Protein AF-0000000079257530 (afdb_homodimer)

Structure (mmCIF, N/CA/C/O backbone):
data_AF-0000000079257530-model_v1
#
loop_
_entity.id
_entity.type
_entity.pdbx_description
1 polymer 'Retrovirus-related Pol polyprotein from transposon TNT 1-94-like beta-barrel domain-containing protein'
#
loop_
_atom_site.group_PDB
_atom_site.id
_atom_site.type_symbol
_atom_site.label_atom_id
_atom_site.label_alt_id
_atom_site.label_comp_id
_atom_site.label_asym_id
_atom_site.label_entity_id
_atom_site.label_seq_id
_atom_site.pdbx_PDB_ins_code
_atom_site.Cartn_x
_atom_site.Cartn_y
_atom_site.Cartn_z
_atom_site.occupancy
_atom_site.B_iso_or_equiv
_atom_site.auth_seq_id
_atom_site.auth_comp_id
_atom_site.auth_asym_id
_atom_site.auth_atom_id
_atom_site.pdbx_PDB_model_num
ATOM 1 N N . MET A 1 1 ? 31.484 -15.727 -46.406 1 19.09 1 MET A N 1
ATOM 2 C CA . MET A 1 1 ? 30.172 -16.359 -46.25 1 19.09 1 MET A CA 1
ATOM 3 C C . MET A 1 1 ? 29.562 -16.031 -44.875 1 19.09 1 MET A C 1
ATOM 5 O O . MET A 1 1 ? 30.062 -16.5 -43.844 1 19.09 1 MET A O 1
ATOM 9 N N . ALA A 1 2 ? 29 -14.922 -44.719 1 20 2 ALA A N 1
ATOM 10 C CA . ALA A 1 2 ? 28.656 -13.883 -43.75 1 20 2 ALA A CA 1
ATOM 11 C C . ALA A 1 2 ? 27.422 -14.281 -42.938 1 20 2 ALA A C 1
ATOM 13 O O . ALA A 1 2 ? 26.375 -14.609 -43.5 1 20 2 ALA A O 1
ATOM 14 N N . SER A 1 3 ? 27.484 -14.867 -41.531 1 19.34 3 SER A N 1
ATOM 15 C CA . SER A 1 3 ? 26.891 -15.438 -40.344 1 19.34 3 SER A CA 1
ATOM 16 C C . SER A 1 3 ? 25.828 -14.516 -39.75 1 19.34 3 SER A C 1
ATOM 18 O O . SER A 1 3 ? 25.891 -13.297 -39.938 1 19.34 3 SER A O 1
ATOM 20 N N . VAL A 1 4 ? 24.5 -14.891 -39.219 1 19.33 4 VAL A N 1
ATOM 21 C CA . VAL A 1 4 ? 23.047 -14.758 -39.156 1 19.33 4 VAL A CA 1
ATOM 22 C C . VAL A 1 4 ? 22.672 -13.883 -37.969 1 19.33 4 VAL A C 1
ATOM 24 O O . VAL A 1 4 ? 22.891 -14.266 -36.812 1 19.33 4 VAL A O 1
ATOM 27 N N . GLY A 1 5 ? 22.672 -12.586 -37.75 1 19.06 5 GLY A N 1
ATOM 28 C CA . GLY A 1 5 ? 22.422 -11.57 -36.75 1 19.06 5 GLY A CA 1
ATOM 29 C C . GLY A 1 5 ? 20.969 -11.469 -36.344 1 19.06 5 GLY A C 1
ATOM 30 O O . GLY A 1 5 ? 20.094 -11.328 -37.188 1 19.06 5 GLY A O 1
ATOM 31 N N . MET A 1 6 ? 20.234 -12.188 -35.219 1 16.45 6 MET A N 1
ATOM 32 C CA . MET A 1 6 ? 19.062 -12.352 -34.344 1 16.45 6 MET A CA 1
ATOM 33 C C . MET A 1 6 ? 18.703 -11.031 -33.688 1 16.45 6 MET A C 1
ATOM 35 O O . MET A 1 6 ? 17.938 -11.008 -32.719 1 16.45 6 MET A O 1
ATOM 39 N N . ARG A 1 7 ? 19.078 -9.703 -34.031 1 19.64 7 ARG A N 1
ATOM 40 C CA . ARG A 1 7 ? 18.547 -8.352 -33.938 1 19.64 7 ARG A CA 1
ATOM 41 C C . ARG A 1 7 ? 17.25 -8.227 -34.75 1 19.64 7 ARG A C 1
ATOM 43 O O . ARG A 1 7 ? 17.234 -7.605 -35.812 1 19.64 7 ARG A O 1
ATOM 50 N N . GLU A 1 8 ? 16.297 -8.977 -34.625 1 20.17 8 GLU A N 1
ATOM 51 C CA . GLU A 1 8 ? 15.328 -8.664 -35.688 1 20.17 8 GLU A CA 1
ATOM 52 C C . GLU A 1 8 ? 14.617 -7.344 -35.406 1 20.17 8 GLU A C 1
ATOM 54 O O . GLU A 1 8 ? 14.438 -6.961 -34.25 1 20.17 8 GLU A O 1
ATOM 59 N N . ASN A 1 9 ? 14.18 -6.391 -36.312 1 22.22 9 ASN A N 1
ATOM 60 C CA . ASN A 1 9 ? 13.758 -5.047 -36.688 1 22.22 9 ASN A CA 1
ATOM 61 C C . ASN A 1 9 ? 12.359 -4.73 -36.156 1 22.22 9 ASN A C 1
ATOM 63 O O . ASN A 1 9 ? 11.766 -3.723 -36.531 1 22.22 9 ASN A O 1
ATOM 67 N N . GLN A 1 10 ? 11.484 -5.637 -35.938 1 22.05 10 GLN A N 1
ATOM 68 C CA . GLN A 1 10 ? 10.156 -5.043 -36.062 1 22.05 10 GLN A CA 1
ATOM 69 C C . GLN A 1 10 ? 9.984 -3.857 -35.125 1 22.05 10 GLN A C 1
ATOM 71 O O . GLN A 1 10 ? 10.719 -3.725 -34.156 1 22.05 10 GLN A O 1
ATOM 76 N N . ASN A 1 11 ? 8.969 -2.793 -35.469 1 22.06 11 ASN A N 1
ATOM 77 C CA . ASN A 1 11 ? 8.492 -1.506 -34.969 1 22.06 11 ASN A CA 1
ATOM 78 C C . ASN A 1 11 ? 8.125 -1.573 -33.5 1 22.06 11 ASN A C 1
ATOM 80 O O . ASN A 1 11 ? 7.035 -2.033 -33.156 1 22.06 11 ASN A O 1
ATOM 84 N N . ALA A 1 12 ? 8.719 -2.152 -32.781 1 21.25 12 ALA A N 1
ATOM 85 C CA . ALA A 1 12 ? 8.516 -2.324 -31.344 1 21.25 12 ALA A CA 1
ATOM 86 C C . ALA A 1 12 ? 8.195 -0.994 -30.672 1 21.25 12 ALA A C 1
ATOM 88 O O . ALA A 1 12 ? 9.031 -0.094 -30.625 1 21.25 12 ALA A O 1
ATOM 89 N N . GLU A 1 13 ? 6.887 -0.61 -30.719 1 23.08 13 GLU A N 1
ATOM 90 C CA . GLU A 1 13 ? 6.309 0.59 -30.125 1 23.08 13 GLU A CA 1
ATOM 91 C C . GLU A 1 13 ? 6.898 0.855 -28.75 1 23.08 13 GLU A C 1
ATOM 93 O O . GLU A 1 13 ? 7.309 -0.077 -28.047 1 23.08 13 GLU A O 1
ATOM 98 N N . GLY A 1 14 ? 7.516 1.973 -28.578 1 21.94 14 GLY A N 1
ATOM 99 C CA . GLY A 1 14 ? 8.086 2.709 -27.453 1 21.94 14 GLY A CA 1
ATOM 100 C C . GLY A 1 14 ? 7.359 2.455 -26.141 1 21.94 14 GLY A C 1
ATOM 101 O O . GLY A 1 14 ? 6.141 2.611 -26.062 1 21.94 14 GLY A O 1
ATOM 102 N N . VAL A 1 15 ? 7.621 1.352 -25.609 1 25.27 15 VAL A N 1
ATOM 103 C CA . VAL A 1 15 ? 7.172 1.331 -24.234 1 25.27 15 VAL A CA 1
ATOM 104 C C . VAL A 1 15 ? 7.285 2.732 -23.625 1 25.27 15 VAL A C 1
ATOM 106 O O . VAL A 1 15 ? 8.383 3.266 -23.484 1 25.27 15 VAL A O 1
ATOM 109 N N . LYS A 1 16 ? 6.441 3.613 -24.078 1 23.39 16 LYS A N 1
ATOM 110 C CA . LYS A 1 16 ? 6.301 4.945 -23.484 1 23.39 16 LYS A CA 1
ATOM 111 C C . LYS A 1 16 ? 6.555 4.914 -21.984 1 23.39 16 LYS A C 1
ATOM 113 O O . LYS A 1 16 ? 5.93 4.141 -21.266 1 23.39 16 LYS A O 1
ATOM 118 N N . SER A 1 17 ? 7.805 4.949 -21.625 1 27.03 17 SER A N 1
ATOM 119 C CA . SER A 1 17 ? 8.109 5.523 -20.328 1 27.03 17 SER A CA 1
ATOM 120 C C . SER A 1 17 ? 7.004 6.473 -19.859 1 27.03 17 SER A C 1
ATOM 122 O O . SER A 1 17 ? 6.688 7.441 -20.562 1 27.03 17 SER A O 1
ATOM 124 N N . LEU A 1 18 ? 5.91 5.926 -19.734 1 27.02 18 LEU A N 1
ATOM 125 C CA . LEU A 1 18 ? 5.055 6.949 -19.141 1 27.02 18 LEU A CA 1
ATOM 126 C C . LEU A 1 18 ? 5.867 7.902 -18.266 1 27.02 18 LEU A C 1
ATOM 128 O O . LEU A 1 18 ? 6.359 7.512 -17.203 1 27.02 18 LEU A O 1
ATOM 132 N N . ASP A 1 19 ? 6.77 8.664 -18.781 1 28.58 19 ASP A N 1
ATOM 133 C CA . ASP A 1 19 ? 7.133 10.008 -18.359 1 28.58 19 ASP A CA 1
ATOM 134 C C . ASP A 1 19 ? 5.93 10.75 -17.781 1 28.58 19 ASP A C 1
ATOM 136 O O . ASP A 1 19 ? 5.293 11.547 -18.469 1 28.58 19 ASP A O 1
ATOM 140 N N . THR A 1 20 ? 4.902 10.07 -17.531 1 29.42 20 THR A N 1
ATOM 141 C CA . THR A 1 20 ? 4.145 11.016 -16.719 1 29.42 20 THR A CA 1
ATOM 142 C C . THR A 1 20 ? 5.074 11.789 -15.781 1 29.42 20 THR A C 1
ATOM 144 O O . THR A 1 20 ? 5.766 11.188 -14.961 1 29.42 20 THR A O 1
ATOM 147 N N . TYR A 1 21 ? 5.93 12.672 -16.312 1 26.89 21 TYR A N 1
ATOM 148 C CA . TYR A 1 21 ? 6.352 13.789 -15.484 1 26.89 21 TYR A CA 1
ATOM 149 C C . TYR A 1 21 ? 5.387 14 -14.328 1 26.89 21 TYR A C 1
ATOM 151 O O . TYR A 1 21 ? 4.277 14.508 -14.516 1 26.89 21 TYR A O 1
ATOM 159 N N . SER A 1 22 ? 5.082 12.992 -13.688 1 32.69 22 SER A N 1
ATOM 160 C CA . SER A 1 22 ? 4.426 13.375 -12.438 1 32.69 22 SER A CA 1
ATOM 161 C C . SER A 1 22 ? 5.031 14.648 -11.859 1 32.69 22 SER A C 1
ATOM 163 O O . SER A 1 22 ? 6.207 14.672 -11.484 1 32.69 22 SER A O 1
ATOM 165 N N . GLU A 1 23 ? 4.965 15.703 -12.586 1 31.31 23 GLU A N 1
ATOM 166 C CA . GLU A 1 23 ? 5.117 16.859 -11.711 1 31.31 23 GLU A CA 1
ATOM 167 C C . GLU A 1 23 ? 4.828 16.5 -10.258 1 31.31 23 GLU A C 1
ATOM 169 O O . GLU A 1 23 ? 3.809 15.883 -9.961 1 31.31 23 GLU A O 1
ATOM 174 N N . THR A 1 24 ? 5.809 15.906 -9.625 1 37.25 24 THR A N 1
ATOM 175 C CA . THR A 1 24 ? 5.641 15.953 -8.18 1 37.25 24 THR A CA 1
ATOM 176 C C . THR A 1 24 ? 4.625 17.016 -7.785 1 37.25 24 THR A C 1
ATOM 178 O O . THR A 1 24 ? 4.902 18.219 -7.879 1 37.25 24 THR A O 1
ATOM 181 N N . VAL A 1 25 ? 3.541 17.078 -8.477 1 37.91 25 VAL A N 1
ATOM 182 C CA . VAL A 1 25 ? 2.621 18.047 -7.902 1 37.91 25 VAL A CA 1
ATOM 183 C C . VAL A 1 25 ? 2.74 18.047 -6.383 1 37.91 25 VAL A C 1
ATOM 185 O O . VAL A 1 25 ? 2.646 17 -5.746 1 37.91 25 VAL A O 1
ATOM 188 N N . MET A 1 26 ? 3.398 18.859 -5.914 1 47 26 MET A N 1
ATOM 189 C CA . MET A 1 26 ? 3.213 19.266 -4.531 1 47 26 MET A CA 1
ATOM 190 C C . MET A 1 26 ? 1.807 18.938 -4.043 1 47 26 MET A C 1
ATOM 192 O O . MET A 1 26 ? 0.823 19.25 -4.719 1 47 26 MET A O 1
ATOM 196 N N . GLY A 1 27 ? 1.699 17.844 -3.285 1 58.81 27 GLY A N 1
ATOM 197 C CA . GLY A 1 27 ? 0.385 17.688 -2.68 1 58.81 27 GLY A CA 1
ATOM 198 C C . GLY A 1 27 ? -0.253 16.344 -2.967 1 58.81 27 GLY A C 1
ATOM 199 O O . GLY A 1 27 ? -1.369 16.078 -2.518 1 58.81 27 GLY A O 1
ATOM 200 N N . ILE A 1 28 ? 0.501 15.578 -3.889 1 63.44 28 ILE A N 1
ATOM 201 C CA . ILE A 1 28 ? -0.168 14.305 -4.156 1 63.44 28 ILE A CA 1
ATOM 202 C C . ILE A 1 28 ? 0.164 13.305 -3.051 1 63.44 28 ILE A C 1
ATOM 204 O O . ILE A 1 28 ? 1.334 13.109 -2.715 1 63.44 28 ILE A O 1
ATOM 208 N N . ASN A 1 29 ? -0.871 12.883 -2.439 1 70.75 29 ASN A N 1
ATOM 209 C CA . ASN A 1 29 ? -0.749 11.812 -1.451 1 70.75 29 ASN A CA 1
ATOM 210 C C . ASN A 1 29 ? -1.243 10.484 -2.002 1 70.75 29 ASN A C 1
ATOM 212 O O . ASN A 1 29 ? -2.314 10.414 -2.607 1 70.75 29 ASN A O 1
ATOM 216 N N . LEU A 1 30 ? -0.392 9.516 -1.89 1 78.94 30 LEU A N 1
ATOM 217 C CA . LEU A 1 30 ? -0.769 8.18 -2.33 1 78.94 30 LEU A CA 1
ATOM 218 C C . LEU A 1 30 ? -1.421 7.395 -1.193 1 78.94 30 LEU A C 1
ATOM 220 O O . LEU A 1 30 ? -0.882 7.336 -0.085 1 78.94 30 LEU A O 1
ATOM 224 N N . CYS A 1 31 ? -2.592 6.895 -1.403 1 86.88 31 CYS A N 1
ATOM 225 C CA . CYS A 1 31 ? -3.219 5.973 -0.461 1 86.88 31 CYS A CA 1
ATOM 226 C C . CYS A 1 31 ? -2.502 4.629 -0.456 1 86.88 31 CYS A C 1
ATOM 228 O O . CYS A 1 31 ? -2.449 3.945 -1.479 1 86.88 31 CYS A O 1
ATOM 230 N N . ARG A 1 32 ? -1.945 4.324 0.655 1 88.62 32 ARG A N 1
ATOM 231 C CA . ARG A 1 32 ? -1.083 3.148 0.676 1 88.62 32 ARG A CA 1
ATOM 232 C C . ARG A 1 32 ? -1.438 2.229 1.839 1 88.62 32 ARG A C 1
ATOM 234 O O . ARG A 1 32 ? -1.378 2.639 3 1 88.62 32 ARG A O 1
ATOM 241 N N . SER A 1 33 ? -1.936 1.062 1.459 1 91 33 SER A N 1
ATOM 242 C CA . SER A 1 33 ? -2.074 0.038 2.49 1 91 33 SER A CA 1
ATOM 243 C C . SER A 1 33 ? -0.742 -0.646 2.773 1 91 33 SER A C 1
ATOM 245 O O . SER A 1 33 ? 0.101 -0.769 1.883 1 91 33 SER A O 1
ATOM 247 N N . GLY A 1 34 ? -0.412 -0.9 3.992 1 83.5 34 GLY A N 1
ATOM 248 C CA . GLY A 1 34 ? 0.849 -1.53 4.352 1 83.5 34 GLY A CA 1
ATOM 249 C C . GLY A 1 34 ? 1.86 -0.557 4.926 1 83.5 34 GLY A C 1
ATOM 250 O O . GLY A 1 34 ? 2.928 -0.964 5.391 1 83.5 34 GLY A O 1
ATOM 251 N N . CYS A 1 35 ? 1.578 0.649 4.734 1 88.06 35 CYS A N 1
ATOM 252 C CA . CYS A 1 35 ? 2.395 1.635 5.434 1 88.06 35 CYS A CA 1
ATOM 253 C C . CYS A 1 35 ? 1.874 1.87 6.844 1 88.06 35 CYS A C 1
ATOM 255 O O . CYS A 1 35 ? 0.682 2.115 7.039 1 88.06 35 CYS A O 1
ATOM 257 N N . SER A 1 36 ? 2.77 1.94 7.727 1 89.5 36 SER A N 1
ATOM 258 C CA . SER A 1 36 ? 2.377 2.006 9.133 1 89.5 36 SER A CA 1
ATOM 259 C C . SER A 1 36 ? 1.894 3.404 9.5 1 89.5 36 SER A C 1
ATOM 261 O O . SER A 1 36 ? 1.062 3.559 10.398 1 89.5 36 SER A O 1
ATOM 263 N N . ASN A 1 37 ? 2.396 4.395 8.828 1 92.69 37 ASN A N 1
ATOM 264 C CA . ASN A 1 37 ? 2.084 5.777 9.164 1 92.69 37 ASN A CA 1
ATOM 265 C C . ASN A 1 37 ? 1.953 6.645 7.918 1 92.69 37 ASN A C 1
ATOM 267 O O . ASN A 1 37 ? 2.459 6.289 6.852 1 92.69 37 ASN A O 1
ATOM 271 N N . HIS A 1 38 ? 1.173 7.727 8.102 1 94.25 38 HIS A N 1
ATOM 272 C CA . HIS A 1 38 ? 1.323 8.781 7.109 1 94.25 38 HIS A CA 1
ATOM 273 C C . HIS A 1 38 ? 2.754 9.312 7.082 1 94.25 38 HIS A C 1
ATOM 275 O O . HIS A 1 38 ? 3.371 9.5 8.133 1 94.25 38 HIS A O 1
ATOM 281 N N . MET A 1 39 ? 3.219 9.555 5.895 1 93.81 39 MET A N 1
ATOM 282 C CA . MET A 1 39 ? 4.621 9.953 5.812 1 93.81 39 MET A CA 1
ATOM 283 C C . MET A 1 39 ? 4.852 10.891 4.629 1 93.81 39 MET A C 1
ATOM 285 O O . MET A 1 39 ? 4.164 10.789 3.609 1 93.81 39 MET A O 1
ATOM 289 N N . THR A 1 40 ? 5.793 11.758 4.785 1 92.31 40 THR A N 1
ATOM 290 C CA . THR A 1 40 ? 6.258 12.609 3.693 1 92.31 40 THR A CA 1
ATOM 291 C C . THR A 1 40 ? 7.738 12.938 3.859 1 92.31 40 THR A C 1
ATOM 293 O O . THR A 1 40 ? 8.258 12.961 4.977 1 92.31 40 THR A O 1
ATOM 296 N N . GLY A 1 41 ? 8.391 13.055 2.742 1 92.5 41 GLY A N 1
ATOM 297 C CA . GLY A 1 41 ? 9.75 13.57 2.785 1 92.5 41 GLY A CA 1
ATOM 298 C C . GLY A 1 41 ? 9.82 15.078 2.648 1 92.5 41 GLY A C 1
ATOM 299 O O . GLY A 1 41 ? 10.898 15.672 2.779 1 92.5 41 GLY A O 1
ATOM 300 N N . ASP A 1 42 ? 8.695 15.734 2.414 1 91.06 42 ASP A N 1
ATOM 301 C CA . ASP A 1 42 ? 8.625 17.172 2.146 1 91.06 42 ASP A CA 1
ATOM 302 C C . ASP A 1 42 ? 8.148 17.938 3.379 1 91.06 42 ASP A C 1
ATOM 304 O O . ASP A 1 42 ? 6.945 18 3.648 1 91.06 42 ASP A O 1
ATOM 308 N N . GLU A 1 43 ? 9.047 18.594 3.994 1 92.75 43 GLU A N 1
ATOM 309 C CA . GLU A 1 43 ? 8.758 19.312 5.234 1 92.75 43 GLU A CA 1
ATOM 310 C C . GLU A 1 43 ? 7.797 20.469 4.992 1 92.75 43 GLU A C 1
ATOM 312 O O . GLU A 1 43 ? 7.043 20.859 5.887 1 92.75 43 GLU A O 1
ATOM 317 N N . ARG A 1 44 ? 7.738 21.031 3.854 1 89 44 ARG A N 1
ATOM 318 C CA . ARG A 1 44 ? 6.93 22.203 3.527 1 89 44 ARG A CA 1
ATOM 319 C C . ARG A 1 44 ? 5.441 21.875 3.592 1 89 44 ARG A C 1
ATOM 321 O O . ARG A 1 44 ? 4.605 22.766 3.686 1 89 44 ARG A O 1
ATOM 328 N N . LEU A 1 45 ? 5.168 20.578 3.592 1 88.75 45 LEU A N 1
ATOM 329 C CA . LEU A 1 45 ? 3.773 20.141 3.582 1 88.75 45 LEU A CA 1
ATOM 330 C C . LEU A 1 45 ? 3.219 20.062 5 1 88.75 45 LEU A C 1
ATOM 332 O O . LEU A 1 45 ? 2.008 19.953 5.191 1 88.75 45 LEU A O 1
ATOM 336 N N . LEU A 1 46 ? 4.102 20.234 5.938 1 91.62 46 LEU A N 1
ATOM 337 C CA . LEU A 1 46 ? 3.678 20 7.312 1 91.62 46 LEU A CA 1
ATOM 338 C C . LEU A 1 46 ? 3.707 21.312 8.109 1 91.62 46 LEU A C 1
ATOM 340 O O . LEU A 1 46 ? 4.57 22.156 7.887 1 91.62 46 LEU A O 1
ATOM 344 N N . VAL A 1 47 ? 2.725 21.344 9 1 92.5 47 VAL A N 1
ATOM 345 C CA . VAL A 1 47 ? 2.742 22.422 9.984 1 92.5 47 VAL A CA 1
ATOM 346 C C . VAL A 1 47 ? 2.926 21.844 11.383 1 92.5 47 VAL A C 1
ATOM 348 O O . VAL A 1 47 ? 2.723 20.641 11.594 1 92.5 47 VAL A O 1
ATOM 351 N N . ASP A 1 48 ? 3.48 22.609 12.359 1 94.12 48 ASP A N 1
ATOM 352 C CA . ASP A 1 48 ? 3.637 22.234 13.758 1 94.12 48 ASP A CA 1
ATOM 353 C C . ASP A 1 48 ? 4.484 20.969 13.898 1 94.12 48 ASP A C 1
ATOM 355 O O . ASP A 1 48 ? 4.086 20.016 14.57 1 94.12 48 ASP A O 1
ATOM 359 N N . ILE A 1 49 ? 5.637 21.031 13.328 1 96.5 49 ILE A N 1
ATOM 360 C CA . ILE A 1 49 ? 6.512 19.875 13.359 1 96.5 49 ILE A CA 1
ATOM 361 C C . ILE A 1 49 ? 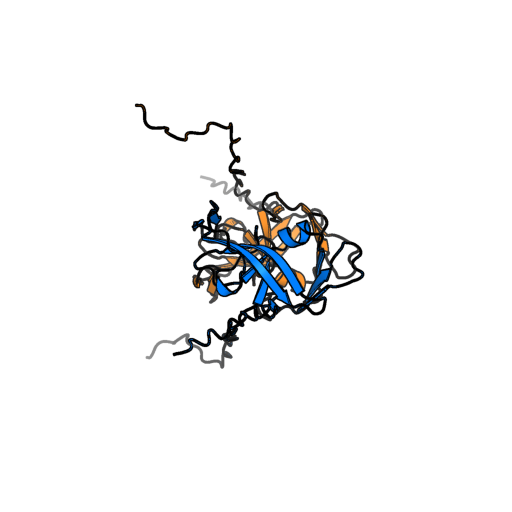7.188 19.766 14.727 1 96.5 49 ILE A C 1
ATOM 363 O O . ILE A 1 49 ? 7.863 20.703 15.164 1 96.5 49 ILE A O 1
ATOM 367 N N . ARG A 1 50 ? 6.973 18.672 15.344 1 97.31 50 ARG A N 1
ATOM 368 C CA . ARG A 1 50 ? 7.723 18.297 16.547 1 97.31 50 ARG A CA 1
ATOM 369 C C . ARG A 1 50 ? 8.914 17.422 16.172 1 97.31 50 ARG A C 1
ATOM 371 O O . ARG A 1 50 ? 8.758 16.375 15.539 1 97.31 50 ARG A O 1
ATOM 378 N N . ARG A 1 51 ? 10.078 17.766 16.609 1 95.75 51 ARG A N 1
ATOM 379 C CA . ARG A 1 51 ? 11.281 17.078 16.141 1 95.75 51 ARG A CA 1
ATOM 380 C C . ARG A 1 51 ? 11.883 16.219 17.25 1 95.75 51 ARG A C 1
ATOM 382 O O . ARG A 1 51 ? 12.859 15.492 17.016 1 95.75 51 ARG A O 1
ATOM 389 N N . ASP A 1 52 ? 11.281 16.281 18.375 1 94.19 52 ASP A N 1
ATOM 390 C CA . ASP A 1 52 ? 11.727 15.422 19.469 1 94.19 52 ASP A CA 1
ATOM 391 C C . ASP A 1 52 ? 11.109 14.031 19.375 1 94.19 52 ASP A C 1
ATOM 393 O O . ASP A 1 52 ? 10.359 13.617 20.266 1 94.19 52 ASP A O 1
ATOM 397 N N . VAL A 1 53 ? 11.367 13.398 18.328 1 91.75 53 VAL A N 1
ATOM 398 C CA . VAL A 1 53 ? 10.812 12.062 18.094 1 91.75 53 VAL A CA 1
ATOM 399 C C . VAL A 1 53 ? 11.945 11.055 17.938 1 91.75 53 VAL A C 1
ATOM 401 O O . VAL A 1 53 ? 13.023 11.398 17.453 1 91.75 53 VAL A O 1
ATOM 404 N N . ASN A 1 54 ? 11.742 9.898 18.5 1 92.88 54 ASN A N 1
ATOM 405 C CA . ASN A 1 54 ? 12.664 8.781 18.359 1 92.88 54 ASN A CA 1
ATOM 406 C C . ASN A 1 54 ? 12.016 7.598 17.656 1 92.88 54 ASN A C 1
ATOM 408 O O . ASN A 1 54 ? 11.594 6.641 18.312 1 92.88 54 ASN A O 1
ATOM 412 N N . SER A 1 55 ? 11.859 7.777 16.375 1 92.88 55 SER A N 1
ATOM 413 C CA . SER A 1 55 ? 11.242 6.723 15.578 1 92.88 55 SER A CA 1
ATOM 414 C C . SER A 1 55 ? 12.039 6.457 14.305 1 92.88 55 SER A C 1
ATOM 416 O O . SER A 1 55 ? 12.727 7.344 13.797 1 92.88 55 SER A O 1
ATOM 418 N N . LYS A 1 56 ? 12.008 5.207 13.984 1 92.94 56 LYS A N 1
ATOM 419 C CA . LYS A 1 56 ? 12.625 4.77 12.734 1 92.94 56 LYS A CA 1
ATOM 420 C C . LYS A 1 56 ? 11.609 4.078 11.828 1 92.94 56 LYS A C 1
ATOM 422 O O . LYS A 1 56 ? 10.648 3.479 12.312 1 92.94 56 LYS A O 1
ATOM 427 N N . VAL A 1 57 ? 11.82 4.281 10.602 1 88.94 57 VAL A N 1
ATOM 428 C CA . VAL A 1 57 ? 10.977 3.59 9.633 1 88.94 57 VAL A CA 1
ATOM 429 C C . VAL A 1 57 ? 11.836 2.656 8.781 1 88.94 57 VAL A C 1
ATOM 431 O O . VAL A 1 57 ? 12.953 3.004 8.398 1 88.94 57 VAL A O 1
ATOM 434 N N . LYS A 1 58 ? 11.32 1.421 8.609 1 83.44 58 LYS A N 1
ATOM 435 C CA . LYS A 1 58 ? 11.953 0.485 7.684 1 83.44 58 LYS A CA 1
ATOM 436 C C . LYS A 1 58 ? 11.414 0.676 6.266 1 83.44 58 LYS A C 1
ATOM 438 O O . LYS A 1 58 ? 10.211 0.595 6.035 1 83.44 58 LYS A O 1
ATOM 443 N N . MET A 1 59 ? 12.43 0.862 5.512 1 76.88 59 MET A N 1
ATOM 444 C CA . MET A 1 59 ? 12.07 1.007 4.102 1 76.88 59 MET A CA 1
ATOM 445 C C . MET A 1 59 ? 12.086 -0.344 3.395 1 76.88 59 MET A C 1
ATOM 447 O O . MET A 1 59 ? 12.609 -1.322 3.928 1 76.88 59 MET A O 1
ATOM 451 N N . GLY A 1 60 ? 11.148 -0.576 2.348 1 67.81 60 GLY A N 1
ATOM 452 C CA . GLY A 1 60 ? 10.992 -1.826 1.621 1 67.81 60 GLY A CA 1
ATOM 453 C C . GLY A 1 60 ? 12.305 -2.57 1.438 1 67.81 60 GLY A C 1
ATOM 454 O O . GLY A 1 60 ? 12.312 -3.797 1.301 1 67.81 60 GLY A O 1
ATOM 455 N N . THR A 1 61 ? 13.469 -1.715 1.361 1 65.56 61 THR A N 1
ATOM 456 C CA . THR A 1 61 ? 14.789 -2.328 1.239 1 65.56 61 THR A CA 1
ATOM 457 C C . THR A 1 61 ? 15.508 -2.338 2.586 1 65.56 61 THR A C 1
ATOM 459 O O . THR A 1 61 ? 15.305 -1.446 3.412 1 65.56 61 THR A O 1
ATOM 462 N N . SER A 1 62 ? 15.594 -3.279 3.354 1 71 62 SER A N 1
ATOM 463 C CA . SER A 1 62 ? 16.234 -3.496 4.641 1 71 62 SER A CA 1
ATOM 464 C C . SER A 1 62 ? 16.781 -2.188 5.215 1 71 62 SER A C 1
ATOM 466 O O . SER A 1 62 ? 17.234 -2.146 6.363 1 71 62 SER A O 1
ATOM 468 N N . GLU A 1 63 ? 16.703 -1.145 4.547 1 75.69 63 GLU A N 1
ATOM 469 C CA . GLU A 1 63 ? 17.188 0.132 5.055 1 75.69 63 GLU A CA 1
ATOM 470 C C . GLU A 1 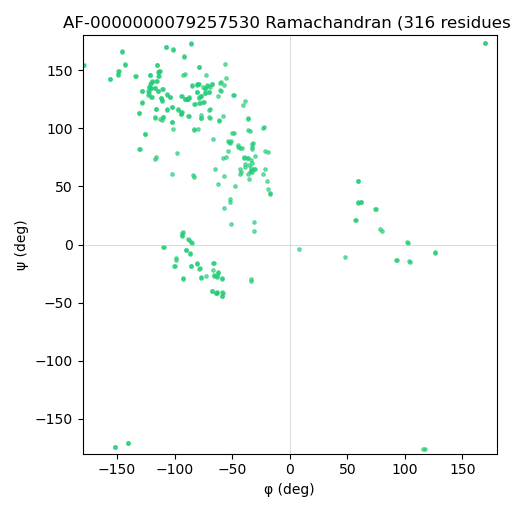63 ? 16.25 0.722 6.09 1 75.69 63 GLU A C 1
ATOM 472 O O . GLU A 1 63 ? 15.023 0.656 5.93 1 75.69 63 GLU A O 1
ATOM 477 N N . THR A 1 64 ? 16.875 1.206 7.148 1 86.06 64 THR A N 1
ATOM 478 C CA . THR A 1 64 ? 16.109 1.909 8.172 1 86.06 64 THR A CA 1
ATOM 479 C C . THR A 1 64 ? 16.453 3.393 8.188 1 86.06 64 THR A C 1
ATOM 481 O O . THR A 1 64 ? 17.641 3.758 8.125 1 86.06 64 THR A O 1
ATOM 484 N N . VAL A 1 65 ? 15.453 4.219 8.242 1 89.12 65 VAL A N 1
ATOM 485 C CA . VAL A 1 65 ? 15.641 5.664 8.211 1 89.12 65 VAL A CA 1
ATOM 486 C C . VAL A 1 65 ? 15.07 6.285 9.492 1 89.12 65 VAL A C 1
ATOM 488 O O . VAL A 1 65 ? 13.984 5.918 9.938 1 89.12 65 VAL A O 1
ATOM 491 N N . GLN A 1 66 ? 15.852 7.191 10.055 1 94.56 66 GLN A N 1
ATOM 492 C CA . GLN A 1 66 ? 15.383 7.926 11.227 1 94.56 66 GLN A CA 1
ATOM 493 C C . GLN A 1 66 ? 14.328 8.961 10.836 1 94.56 66 GLN A C 1
ATOM 495 O O . GLN A 1 66 ? 14.531 9.734 9.891 1 94.56 66 GLN A O 1
ATOM 500 N N . VAL A 1 67 ? 13.289 8.945 11.633 1 96.38 67 VAL A N 1
ATOM 501 C CA . VAL A 1 67 ? 12.258 9.953 11.445 1 96.38 67 VAL A CA 1
ATOM 502 C C . VAL A 1 67 ? 12.758 11.305 11.938 1 96.38 67 VAL A C 1
ATOM 504 O O . VAL A 1 67 ? 13.289 11.414 13.039 1 96.38 67 VAL A O 1
ATOM 507 N N . ALA A 1 68 ? 12.594 12.305 11.078 1 97.62 68 ALA A N 1
ATOM 508 C CA . ALA A 1 68 ? 13.117 13.625 11.414 1 97.62 68 ALA A CA 1
ATOM 509 C C . ALA A 1 68 ? 12.125 14.422 12.25 1 97.62 68 ALA A C 1
ATOM 511 O O . ALA A 1 68 ? 12.492 15.422 12.875 1 97.62 68 ALA A O 1
ATOM 512 N N . GLY A 1 69 ? 10.875 14.031 12.25 1 97.81 69 GLY A N 1
ATOM 513 C CA . GLY A 1 69 ? 9.828 14.711 12.992 1 97.81 69 GLY A CA 1
ATOM 514 C C . GLY A 1 69 ? 8.43 14.227 12.641 1 97.81 69 GLY A C 1
ATOM 515 O O . GLY A 1 69 ? 8.273 13.352 11.789 1 97.81 69 GLY A O 1
ATOM 516 N N . LYS A 1 70 ? 7.504 14.734 13.383 1 97.62 70 LYS A N 1
ATOM 517 C CA . LYS A 1 70 ? 6.086 14.508 13.117 1 97.62 70 LYS A CA 1
ATOM 518 C C . LYS A 1 70 ? 5.316 15.82 13.078 1 97.62 70 LYS A C 1
ATOM 520 O O . LYS A 1 70 ? 5.527 16.703 13.93 1 97.62 70 LYS A O 1
ATOM 525 N N . GLY A 1 71 ? 4.531 15.922 12.055 1 96.25 71 GLY A N 1
ATOM 526 C CA . GLY A 1 71 ? 3.76 17.156 11.914 1 96.25 71 GLY A CA 1
ATOM 527 C C . GLY A 1 71 ? 2.348 16.906 11.414 1 96.25 71 GLY A C 1
ATOM 528 O O . GLY A 1 71 ? 1.841 15.789 11.484 1 96.25 71 GLY A O 1
ATOM 529 N N . THR A 1 72 ? 1.686 18.047 11.094 1 94.06 72 THR A N 1
ATOM 530 C CA . THR A 1 72 ? 0.309 18 10.617 1 94.06 72 THR A CA 1
ATOM 531 C C . THR A 1 72 ? 0.239 18.391 9.141 1 94.06 72 THR A C 1
ATOM 533 O O . THR A 1 72 ? 0.816 19.391 8.727 1 94.06 72 THR A O 1
ATOM 536 N N . LEU A 1 73 ? -0.331 17.469 8.406 1 90.5 73 LEU A N 1
ATOM 537 C CA . LEU A 1 73 ? -0.619 17.766 7.004 1 90.5 73 LEU A CA 1
ATOM 538 C C . LEU A 1 73 ? -1.996 18.406 6.859 1 90.5 73 LEU A C 1
ATOM 540 O O . LEU A 1 73 ? -2.996 17.844 7.312 1 90.5 73 LEU A O 1
ATOM 544 N N . VAL A 1 74 ? -2.043 19.562 6.234 1 84.31 74 VAL A N 1
ATOM 545 C CA . VAL A 1 74 ? -3.303 20.281 6.043 1 84.31 74 VAL A CA 1
ATOM 546 C C . VAL A 1 74 ? -3.736 20.188 4.582 1 84.31 74 VAL A C 1
ATOM 548 O O . VAL A 1 74 ? -3.012 20.625 3.686 1 84.31 74 VAL A O 1
ATOM 551 N N . ILE A 1 75 ? -4.871 19.531 4.426 1 76.94 75 ILE A N 1
ATOM 552 C CA . ILE A 1 75 ? -5.336 19.344 3.055 1 76.94 75 ILE A CA 1
ATOM 553 C C . ILE A 1 75 ? -6.719 19.969 2.889 1 76.94 75 ILE A C 1
ATOM 555 O O . ILE A 1 75 ? -7.555 19.891 3.795 1 76.94 75 ILE A O 1
ATOM 559 N N . ASP A 1 76 ? -6.855 20.609 1.773 1 73 76 ASP A N 1
ATOM 560 C CA . ASP A 1 76 ? -8.172 21.141 1.418 1 73 76 ASP A CA 1
ATOM 561 C C . ASP A 1 76 ? -8.938 20.156 0.531 1 73 76 ASP A C 1
ATOM 563 O O . ASP A 1 76 ? -8.43 19.734 -0.508 1 73 76 ASP A O 1
ATOM 567 N N . THR A 1 77 ? -10 19.609 1.061 1 68.25 77 THR A N 1
ATOM 568 C CA . THR A 1 77 ? -10.859 18.703 0.297 1 68.25 77 THR A CA 1
ATOM 569 C C . THR A 1 77 ? -12.18 19.391 -0.046 1 68.25 77 THR A C 1
ATOM 571 O O . THR A 1 77 ? -12.438 20.516 0.393 1 68.25 77 THR A O 1
ATOM 574 N N . LYS A 1 78 ? -12.977 18.75 -0.917 1 68 78 LYS A N 1
ATOM 575 C CA . LYS A 1 78 ? -14.305 19.266 -1.228 1 68 78 LYS A CA 1
ATOM 576 C C . LYS A 1 78 ? -15.164 19.375 0.032 1 68 78 LYS A C 1
ATOM 578 O O . LYS A 1 78 ? -16.031 20.25 0.126 1 68 78 LYS A O 1
ATOM 583 N N . ALA A 1 79 ? -14.883 18.484 1.011 1 68.25 79 ALA A N 1
ATOM 584 C CA . ALA A 1 79 ? -15.648 18.453 2.256 1 68.25 79 ALA A CA 1
ATOM 585 C C . ALA A 1 79 ? -15.102 19.469 3.258 1 68.25 79 ALA A C 1
ATOM 587 O O . ALA A 1 79 ? -15.633 19.609 4.359 1 68.25 79 ALA A O 1
ATOM 588 N N . GLY A 1 80 ? -14.062 20.219 2.848 1 74.25 80 GLY A N 1
ATOM 589 C CA . GLY A 1 80 ? -13.461 21.203 3.736 1 74.25 80 GLY A CA 1
ATOM 590 C C . GLY A 1 80 ? -12.016 20.906 4.062 1 74.25 80 GLY A C 1
ATOM 591 O O . GLY A 1 80 ? -11.43 19.953 3.527 1 74.25 80 GLY A O 1
ATOM 592 N N . ARG A 1 81 ? -11.5 21.766 4.938 1 79.31 81 ARG A N 1
ATOM 593 C CA . ARG A 1 81 ? -10.102 21.641 5.336 1 79.31 81 ARG A CA 1
ATOM 594 C C . ARG A 1 81 ? -9.922 20.5 6.328 1 79.31 81 ARG A C 1
ATOM 596 O O . ARG A 1 81 ? -10.688 20.375 7.285 1 79.31 81 ARG A O 1
ATOM 603 N N . LYS A 1 82 ? -8.992 19.625 6.02 1 79.88 82 LYS A N 1
ATOM 604 C CA . LYS A 1 82 ? -8.688 18.5 6.902 1 79.88 82 LYS A CA 1
ATOM 605 C C . LYS A 1 82 ? -7.266 18.594 7.449 1 79.88 82 LYS A C 1
ATOM 607 O O . LYS A 1 82 ? -6.352 19.047 6.75 1 79.88 82 LYS A O 1
ATOM 612 N N . HIS A 1 83 ? -7.219 18.219 8.711 1 87.88 83 HIS A N 1
ATOM 613 C CA . HIS A 1 83 ? -5.926 18.156 9.383 1 87.88 83 HIS A CA 1
ATOM 614 C C . HIS A 1 83 ? -5.516 16.719 9.664 1 87.88 83 HIS A C 1
ATOM 616 O O . HIS A 1 83 ? -6.121 16.047 10.508 1 87.88 83 HIS A O 1
ATOM 622 N N . ILE A 1 84 ? -4.539 16.281 8.969 1 88.88 84 ILE A N 1
ATOM 623 C CA . ILE A 1 84 ? -4.012 14.938 9.211 1 88.88 84 ILE A CA 1
ATOM 624 C C . ILE A 1 84 ? -2.832 15.016 10.18 1 88.88 84 ILE A C 1
ATOM 626 O O . ILE A 1 84 ? -1.772 15.547 9.836 1 88.88 84 ILE A O 1
ATOM 630 N N . GLN A 1 85 ? -3.043 14.477 11.242 1 92.81 85 GLN A N 1
ATOM 631 C CA . GLN A 1 85 ? -2.059 14.594 12.305 1 92.81 85 GLN A CA 1
ATOM 632 C C . GLN A 1 85 ? -1.063 13.438 12.273 1 92.81 85 GLN A C 1
ATOM 634 O O . GLN A 1 85 ? -1.31 12.422 11.625 1 92.81 85 GLN A O 1
ATOM 639 N N . GLU A 1 86 ? 0.081 13.648 12.93 1 94.38 86 GLU A N 1
ATOM 640 C CA . GLU A 1 86 ? 1.091 12.633 13.195 1 94.38 86 GLU A CA 1
ATOM 641 C C . GLU A 1 86 ? 1.676 12.078 11.898 1 94.38 86 GLU A C 1
ATOM 643 O O . GLU A 1 86 ? 1.905 10.875 11.773 1 94.38 86 GLU A O 1
ATOM 648 N N . VAL A 1 87 ? 1.793 13.016 11 1 95.06 87 VAL A N 1
ATOM 649 C CA . VAL A 1 87 ? 2.475 12.656 9.758 1 95.06 87 VAL A CA 1
ATOM 650 C C . VAL A 1 87 ? 3.984 12.648 9.984 1 95.06 87 VAL A C 1
ATOM 652 O O . VAL A 1 87 ? 4.551 13.641 10.453 1 95.06 87 VAL A O 1
ATOM 655 N N . MET A 1 88 ? 4.605 11.594 9.656 1 96.69 88 MET A N 1
ATOM 656 C CA . MET A 1 88 ? 6.043 11.453 9.875 1 96.69 88 MET A CA 1
ATOM 657 C C . MET A 1 88 ? 6.832 12.148 8.773 1 96.69 88 MET A C 1
ATOM 659 O O . MET A 1 88 ? 6.535 11.977 7.59 1 96.69 88 MET A O 1
ATOM 663 N N . LEU A 1 89 ? 7.754 12.906 9.203 1 96.25 89 LEU A N 1
ATOM 664 C CA . LEU A 1 89 ? 8.742 13.469 8.289 1 96.25 89 LEU A CA 1
ATOM 665 C C . LEU A 1 89 ? 9.93 12.516 8.125 1 96.25 89 LEU A C 1
ATOM 667 O O . LEU A 1 89 ? 10.727 12.344 9.047 1 96.25 89 LEU A O 1
ATOM 671 N N . VAL A 1 90 ? 10.055 11.93 6.926 1 94 90 VAL A N 1
ATOM 672 C CA . VAL A 1 90 ? 11.062 10.914 6.66 1 94 90 VAL A CA 1
ATOM 673 C C . VAL A 1 90 ? 12.031 11.406 5.59 1 94 90 VAL A C 1
ATOM 675 O O . VAL A 1 90 ? 11.703 11.422 4.402 1 94 90 VAL A O 1
ATOM 678 N N . PRO A 1 91 ? 13.25 11.695 5.957 1 92.25 91 PRO A N 1
ATOM 679 C CA . PRO A 1 91 ? 14.227 12.203 4.992 1 92.25 91 PRO A CA 1
ATOM 680 C C . PRO A 1 91 ? 14.492 11.234 3.846 1 92.25 91 PRO A C 1
ATOM 682 O O . PRO A 1 91 ? 14.625 10.031 4.074 1 92.25 91 PRO A O 1
ATOM 685 N N . GLY A 1 92 ? 14.477 11.727 2.627 1 86.06 92 GLY A N 1
ATOM 686 C CA . GLY A 1 92 ? 14.82 10.914 1.47 1 86.06 92 GLY A CA 1
ATOM 687 C C . GLY A 1 92 ? 13.617 10.258 0.821 1 86.06 92 GLY A C 1
ATOM 688 O O . GLY A 1 92 ? 13.719 9.711 -0.28 1 86.06 92 GLY A O 1
ATOM 689 N N . LEU A 1 93 ? 12.516 10.266 1.497 1 87.69 93 LEU A N 1
ATOM 690 C CA . LEU A 1 93 ? 11.305 9.719 0.899 1 87.69 93 LEU A CA 1
ATOM 691 C C . LEU A 1 93 ? 10.812 10.617 -0.232 1 87.69 93 LEU A C 1
ATOM 693 O O . LEU A 1 93 ? 10.656 11.828 -0.051 1 87.69 93 LEU A O 1
ATOM 697 N N . GLU A 1 94 ? 10.531 10.008 -1.337 1 84.56 94 GLU A N 1
ATOM 698 C CA . GLU A 1 94 ? 10.18 10.789 -2.516 1 84.56 94 GLU A CA 1
ATOM 699 C C . GLU A 1 94 ? 8.664 10.859 -2.701 1 84.56 94 GLU A C 1
ATOM 701 O O . GLU A 1 94 ? 8.156 11.734 -3.414 1 84.56 94 GLU A O 1
ATOM 706 N N . GLU A 1 95 ? 7.941 10.055 -2.004 1 85.31 95 GLU A N 1
ATOM 707 C CA . GLU A 1 95 ? 6.488 10.023 -2.139 1 85.31 95 GLU A CA 1
ATOM 708 C C . GLU A 1 95 ? 5.805 10.5 -0.864 1 85.31 95 GLU A C 1
ATOM 710 O O . GLU A 1 95 ? 6.344 10.352 0.233 1 85.31 95 GLU A O 1
ATOM 715 N N . ASN A 1 96 ? 4.652 11.117 -1.038 1 88.31 96 ASN A N 1
ATOM 716 C CA . ASN A 1 96 ? 3.758 11.367 0.085 1 88.31 96 ASN A CA 1
ATOM 717 C C . ASN A 1 96 ? 2.758 10.234 0.273 1 88.31 96 ASN A C 1
ATOM 719 O O . ASN A 1 96 ? 2.023 9.883 -0.654 1 88.31 96 ASN A O 1
ATOM 723 N N . LEU A 1 97 ? 2.738 9.703 1.481 1 90.06 97 LEU A N 1
ATOM 724 C CA . LEU A 1 97 ? 1.966 8.492 1.709 1 90.06 97 LEU A CA 1
ATOM 725 C C . LEU A 1 97 ? 0.89 8.719 2.766 1 90.06 97 LEU A C 1
ATOM 727 O O . LEU A 1 97 ? 1.176 9.234 3.848 1 90.06 97 LEU A O 1
ATOM 731 N N . LEU A 1 98 ? -0.282 8.391 2.4 1 91.69 98 LEU A N 1
ATOM 732 C CA . LEU A 1 98 ? -1.372 8.312 3.367 1 91.69 98 LEU A CA 1
ATOM 733 C C . LEU A 1 98 ? -1.666 6.859 3.732 1 91.69 98 LEU A C 1
ATOM 735 O O . LEU A 1 98 ? -2.031 6.059 2.867 1 91.69 98 LEU A O 1
ATOM 739 N N . SER A 1 99 ? -1.496 6.609 4.938 1 94.25 99 SER A N 1
ATOM 740 C CA . SER A 1 99 ? -1.652 5.246 5.441 1 94.25 99 SER A CA 1
ATOM 741 C C . SER A 1 99 ? -3.123 4.855 5.527 1 94.25 99 SER A C 1
ATOM 743 O O . SER A 1 99 ? -3.887 5.449 6.289 1 94.25 99 SER A O 1
ATOM 745 N N . VAL A 1 100 ? -3.486 3.812 4.875 1 94.69 100 VAL A N 1
ATOM 746 C CA . VAL A 1 100 ? -4.844 3.279 4.945 1 94.69 100 VAL A CA 1
ATOM 747 C C . VAL A 1 100 ? -5.152 2.83 6.371 1 94.69 100 VAL A C 1
ATOM 749 O O . VAL A 1 100 ? -6.246 3.076 6.883 1 94.69 100 VAL A O 1
ATOM 752 N N . GLY A 1 101 ? -4.148 2.184 7 1 94.62 101 GLY A N 1
ATOM 753 C CA . GLY A 1 101 ? -4.328 1.744 8.375 1 94.62 101 GLY A CA 1
ATOM 754 C C . GLY A 1 101 ? -4.641 2.883 9.328 1 94.62 101 GLY A C 1
ATOM 755 O O . GLY A 1 101 ? -5.551 2.771 10.156 1 94.62 101 GLY A O 1
ATOM 756 N N . GLN A 1 102 ? -3.904 3.996 9.195 1 94.25 102 GLN A N 1
ATOM 757 C CA . GLN A 1 102 ? -4.168 5.145 10.055 1 94.25 102 GLN A CA 1
ATOM 758 C C . GLN A 1 102 ? -5.527 5.762 9.742 1 94.25 102 GLN A C 1
ATOM 760 O O . GLN A 1 102 ? -6.25 6.176 10.648 1 94.25 102 GLN A O 1
ATOM 765 N N . MET A 1 103 ? -5.863 5.844 8.516 1 91.69 103 MET A N 1
ATOM 766 C CA . MET A 1 103 ? -7.176 6.359 8.141 1 91.69 103 MET A CA 1
ATOM 767 C C . MET A 1 103 ? -8.289 5.531 8.781 1 91.69 103 MET A C 1
ATOM 769 O O . MET A 1 103 ? -9.25 6.082 9.312 1 91.69 103 MET A O 1
ATOM 773 N N . MET A 1 104 ? -8.078 4.266 8.766 1 94 104 MET A N 1
ATOM 774 C CA . MET A 1 104 ? -9.055 3.363 9.367 1 94 104 MET A CA 1
ATOM 775 C C . MET A 1 104 ? -9.172 3.607 10.867 1 94 104 MET A C 1
ATOM 777 O O . MET A 1 104 ? -10.281 3.602 11.414 1 94 104 MET A O 1
ATOM 781 N N . GLU A 1 105 ? -8.047 3.793 11.438 1 93.38 105 GLU A N 1
ATOM 782 C CA . GLU A 1 105 ? -8.047 4.047 12.875 1 93.38 105 GLU A CA 1
ATOM 783 C C . GLU A 1 105 ? -8.797 5.332 13.203 1 93.38 105 GLU A C 1
ATOM 785 O O . GLU A 1 105 ? -9.305 5.492 14.32 1 93.38 105 GLU A O 1
ATOM 790 N N . HIS A 1 106 ? -8.867 6.203 12.234 1 89.69 106 HIS A N 1
ATOM 791 C CA . HIS A 1 106 ? -9.586 7.457 12.438 1 89.69 106 HIS A CA 1
ATOM 792 C C . HIS A 1 106 ? -11.031 7.34 11.977 1 89.69 106 HIS A C 1
ATOM 794 O O . HIS A 1 106 ? -11.719 8.352 11.828 1 89.69 106 HIS A O 1
ATOM 800 N N . GLY A 1 107 ? -11.469 6.172 11.617 1 89.62 107 GLY A N 1
ATOM 801 C CA . GLY A 1 107 ? -12.883 5.918 11.375 1 89.62 107 GLY A CA 1
ATOM 802 C C . GLY A 1 107 ? -13.227 5.859 9.898 1 89.62 107 GLY A C 1
ATOM 803 O O . GLY A 1 107 ? -14.383 5.629 9.531 1 89.62 107 GLY A O 1
ATOM 804 N N . ASN A 1 108 ? -12.203 6.023 9.07 1 91.31 108 ASN A N 1
ATOM 805 C CA . ASN A 1 108 ? -12.477 5.988 7.637 1 91.31 108 ASN A CA 1
ATOM 806 C C . ASN A 1 108 ? -12.625 4.559 7.133 1 91.31 108 ASN A C 1
ATOM 808 O O . ASN A 1 108 ? -12.109 3.621 7.742 1 91.31 108 ASN A O 1
ATOM 812 N N . CYS A 1 109 ? -13.391 4.48 6.09 1 94.62 109 CYS A N 1
ATOM 813 C CA . CYS A 1 109 ? -13.531 3.248 5.324 1 94.62 109 CYS A CA 1
ATOM 814 C C . CYS A 1 109 ? -13.141 3.465 3.865 1 94.62 109 CYS A C 1
ATOM 816 O O . CYS A 1 109 ? -13.492 4.484 3.271 1 94.62 109 CYS A O 1
ATOM 818 N N . LEU A 1 110 ? -12.398 2.559 3.32 1 94.81 110 LEU A N 1
ATOM 819 C CA . LEU A 1 110 ? -11.953 2.68 1.937 1 94.81 110 LEU A CA 1
ATOM 820 C C . LEU A 1 110 ? -12.391 1.472 1.116 1 94.81 110 LEU A C 1
ATOM 822 O O . LEU A 1 110 ? -12.227 0.328 1.548 1 94.81 110 LEU A O 1
ATOM 826 N N . ILE A 1 111 ? -12.961 1.755 -0.04 1 95.44 111 ILE A N 1
ATOM 827 C CA . ILE A 1 111 ? -13.359 0.705 -0.971 1 95.44 111 ILE A CA 1
ATOM 828 C C . ILE A 1 111 ? -12.555 0.827 -2.262 1 95.44 111 ILE A C 1
ATOM 830 O O . ILE A 1 111 ? -12.617 1.853 -2.945 1 95.44 111 ILE A O 1
ATOM 834 N N . PHE A 1 112 ? -11.789 -0.194 -2.516 1 95.69 112 PHE A N 1
ATOM 835 C CA . PHE A 1 112 ? -11.07 -0.314 -3.779 1 95.69 112 PHE A CA 1
ATOM 836 C C . PHE A 1 112 ? -11.836 -1.201 -4.754 1 95.69 112 PHE A C 1
ATOM 838 O O . PHE A 1 112 ? -12.055 -2.385 -4.488 1 95.69 112 PHE A O 1
ATOM 845 N N . GLY A 1 113 ? -12.227 -0.642 -5.785 1 94.19 113 GLY A N 1
ATOM 846 C CA . GLY A 1 113 ? -12.984 -1.378 -6.785 1 94.19 113 GLY A CA 1
ATOM 847 C C . GLY A 1 113 ? -13.375 -0.53 -7.98 1 94.19 113 GLY A C 1
ATOM 848 O O . GLY A 1 113 ? -13.461 0.696 -7.879 1 94.19 113 GLY A O 1
ATOM 849 N N . LYS A 1 114 ? -13.562 -1.214 -9.078 1 91.75 114 LYS A N 1
ATOM 850 C CA . LYS A 1 114 ? -14.023 -0.581 -10.312 1 91.75 114 LYS A CA 1
ATOM 851 C C . LYS A 1 114 ? -13.055 0.509 -10.758 1 91.75 114 LYS A C 1
ATOM 853 O O . LYS A 1 114 ? -13.477 1.604 -11.141 1 91.75 114 LYS A O 1
ATOM 858 N N . GLY A 1 115 ? -11.805 0.263 -10.539 1 92.88 115 GLY A N 1
ATOM 859 C CA . GLY A 1 115 ? -10.766 1.151 -11.047 1 92.88 115 GLY A CA 1
ATOM 860 C C . GLY A 1 115 ? -10.57 2.391 -10.195 1 92.88 115 GLY A C 1
ATOM 861 O O . GLY A 1 115 ? -9.93 3.35 -10.625 1 92.88 115 GLY A O 1
ATOM 862 N N . MET A 1 116 ? -11.188 2.375 -8.984 1 94.94 116 MET A N 1
ATOM 863 C CA . MET A 1 116 ? -11.07 3.557 -8.141 1 94.94 116 MET A CA 1
ATOM 864 C C . MET A 1 116 ? -11.016 3.166 -6.664 1 94.94 116 MET A C 1
ATOM 866 O O . MET A 1 116 ? -11.305 2.021 -6.309 1 94.94 116 MET A O 1
ATOM 870 N N . VAL A 1 117 ? -10.625 4.152 -5.879 1 93.56 117 VAL A N 1
ATOM 871 C CA . VAL A 1 117 ? -10.812 4.035 -4.438 1 93.56 117 VAL A CA 1
ATOM 872 C C . VAL A 1 117 ? -11.805 5.09 -3.957 1 93.56 117 VAL A C 1
ATOM 874 O O . VAL A 1 117 ? -11.758 6.238 -4.398 1 93.56 117 VAL A O 1
ATOM 877 N N . THR A 1 118 ? -12.75 4.652 -3.166 1 93.25 118 THR A N 1
ATOM 878 C CA . THR A 1 118 ? -13.711 5.527 -2.508 1 93.25 118 THR A CA 1
ATOM 879 C C . THR A 1 118 ? -13.484 5.543 -0.999 1 93.25 118 THR A C 1
ATOM 881 O O . THR A 1 118 ? -13.406 4.488 -0.366 1 93.25 118 THR A O 1
ATOM 884 N N . ILE A 1 119 ? -13.336 6.734 -0.479 1 90.94 119 ILE A N 1
ATOM 885 C CA . ILE A 1 119 ? -13.078 6.906 0.947 1 90.94 119 ILE A CA 1
ATOM 886 C C . ILE A 1 119 ? -14.328 7.445 1.633 1 90.94 119 ILE A C 1
ATOM 888 O O . ILE A 1 119 ? -14.938 8.414 1.163 1 90.94 119 ILE A O 1
ATOM 892 N N . PHE A 1 120 ? -14.688 6.777 2.68 1 91.31 120 PHE A N 1
ATOM 893 C CA . PHE A 1 120 ? -15.852 7.168 3.467 1 91.31 120 PHE A CA 1
ATOM 894 C C . PHE A 1 120 ? -15.43 7.637 4.855 1 91.31 120 PHE A C 1
ATOM 896 O O . PHE A 1 120 ? -14.445 7.148 5.41 1 91.31 120 PHE A O 1
ATOM 903 N N . ASP A 1 121 ? -16.203 8.555 5.387 1 85.75 121 ASP A N 1
ATOM 904 C CA . ASP A 1 121 ? -15.898 9.117 6.695 1 85.75 121 ASP A CA 1
ATOM 905 C C . ASP A 1 121 ? -16.312 8.156 7.812 1 85.75 121 ASP A C 1
ATOM 907 O O . ASP A 1 121 ? -15.867 8.305 8.953 1 85.75 121 ASP A O 1
ATOM 911 N N . ASP A 1 122 ? -17.203 7.25 7.496 1 85 122 ASP A N 1
ATOM 912 C CA . ASP A 1 122 ? -17.641 6.289 8.508 1 85 122 ASP A CA 1
ATOM 913 C C . ASP A 1 122 ? -18.078 4.973 7.863 1 85 122 ASP A C 1
ATOM 915 O O . ASP A 1 122 ? -17.953 4.805 6.648 1 85 122 ASP A O 1
ATOM 919 N N . TRP A 1 123 ? -18.578 4.121 8.656 1 84.31 123 TRP A N 1
ATOM 920 C CA . TRP A 1 123 ? -18.844 2.75 8.227 1 84.31 123 TRP A CA 1
ATOM 921 C C . TRP A 1 123 ? -20.219 2.627 7.605 1 84.31 123 TRP A C 1
ATOM 923 O O . TRP A 1 123 ? -20.625 1.546 7.16 1 84.31 123 TRP A O 1
ATOM 933 N N . SER A 1 124 ? -20.922 3.707 7.465 1 82.38 124 SER A N 1
ATOM 934 C CA . SER A 1 124 ? -22.234 3.65 6.832 1 82.38 124 SER A CA 1
ATOM 935 C C . SER A 1 124 ? -22.109 3.615 5.312 1 82.38 124 SER A C 1
ATOM 937 O O . SER A 1 124 ? -23.062 3.23 4.617 1 82.38 124 SER A O 1
ATOM 939 N N . LEU A 1 125 ? -21 3.938 4.82 1 82.31 125 LEU A N 1
ATOM 940 C CA . LEU A 1 125 ? -20.688 3.957 3.396 1 82.31 125 LEU A CA 1
ATOM 941 C C . LEU A 1 125 ? -21.656 4.859 2.637 1 82.31 125 LEU A C 1
ATOM 943 O O . LEU A 1 125 ? -21.844 4.688 1.432 1 82.31 125 LEU A O 1
ATOM 947 N N . GLN A 1 126 ? -22.328 5.777 3.244 1 83.75 126 GLN A N 1
ATOM 948 C CA . GLN A 1 126 ? -23.344 6.621 2.617 1 83.75 126 GLN A CA 1
ATOM 949 C C . GLN A 1 126 ? -22.734 7.926 2.113 1 83.75 126 GLN A C 1
ATOM 951 O O . GLN A 1 126 ? -23.188 8.477 1.107 1 83.75 126 GLN A O 1
ATOM 956 N N . ASN A 1 127 ? -21.688 8.398 2.76 1 81.5 127 ASN A N 1
ATOM 957 C CA . ASN A 1 127 ? -21.141 9.703 2.4 1 81.5 127 ASN A CA 1
ATOM 958 C C . ASN A 1 127 ? -19.656 9.617 2.078 1 81.5 127 ASN A C 1
ATOM 960 O O . ASN A 1 127 ? -18.812 9.742 2.971 1 81.5 127 ASN A O 1
ATOM 964 N N . PRO A 1 128 ? -19.453 9.469 0.692 1 87 128 PRO A N 1
ATOM 965 C CA . PRO A 1 128 ? -18.031 9.461 0.332 1 87 128 PRO A CA 1
ATOM 966 C C . PRO A 1 128 ? -17.375 10.836 0.48 1 87 128 PRO A C 1
ATOM 968 O O . PRO A 1 128 ? -18 11.852 0.155 1 87 128 PRO A O 1
ATOM 971 N N . ILE A 1 129 ? -16.219 10.82 1.036 1 83.06 129 ILE A N 1
ATOM 972 C CA . ILE A 1 129 ? -15.523 12.086 1.222 1 83.06 129 ILE A CA 1
ATOM 973 C C . ILE A 1 129 ? -14.477 12.266 0.125 1 83.06 129 ILE A C 1
ATOM 975 O O . ILE A 1 129 ? -13.992 13.375 -0.103 1 83.06 129 ILE A O 1
ATOM 979 N N . ALA A 1 130 ? -14.078 11.18 -0.557 1 84.38 130 ALA A N 1
ATOM 980 C CA . ALA A 1 130 ? -13.125 11.266 -1.662 1 84.38 130 ALA A CA 1
ATOM 981 C C . ALA A 1 130 ? -13.281 10.086 -2.615 1 84.38 130 ALA A C 1
ATOM 983 O O . ALA A 1 130 ? -13.664 8.984 -2.197 1 84.38 130 ALA A O 1
ATOM 984 N N . LYS A 1 131 ? -13.125 10.391 -3.832 1 88.69 131 LYS A N 1
ATOM 985 C CA . LYS A 1 131 ? -13.039 9.383 -4.887 1 88.69 131 LYS A CA 1
ATOM 986 C C . LYS A 1 131 ? -11.797 9.602 -5.754 1 88.69 131 LYS A C 1
ATOM 988 O O . LYS A 1 131 ? -11.578 10.695 -6.273 1 88.69 131 LYS A O 1
ATOM 993 N N . VAL A 1 132 ? -11.023 8.578 -5.789 1 89.62 132 VAL A N 1
ATOM 994 C CA . VAL A 1 132 ? -9.766 8.703 -6.52 1 89.62 132 VAL A CA 1
ATOM 995 C C . VAL A 1 132 ? -9.688 7.633 -7.602 1 89.62 132 VAL A C 1
ATOM 997 O O . VAL A 1 132 ? -9.859 6.441 -7.32 1 89.62 132 VAL A O 1
ATOM 1000 N N . GLN A 1 133 ? -9.398 8.125 -8.766 1 92 133 GLN A N 1
ATOM 1001 C CA . GLN A 1 133 ? -9.234 7.199 -9.875 1 92 133 GLN A CA 1
ATOM 1002 C C . GLN A 1 133 ? -7.852 6.555 -9.859 1 92 133 GLN A C 1
ATOM 1004 O O . GLN A 1 133 ? -6.848 7.23 -9.625 1 92 133 GLN A O 1
ATOM 1009 N N . MET A 1 134 ? -7.82 5.258 -10.133 1 93.81 134 MET A N 1
ATOM 1010 C CA . MET A 1 134 ? -6.543 4.559 -10.25 1 93.81 134 MET A CA 1
ATOM 1011 C C . MET A 1 134 ? -5.777 5.035 -11.484 1 93.81 134 MET A C 1
ATOM 1013 O O . MET A 1 134 ? -6.363 5.203 -12.555 1 93.81 134 MET A O 1
ATOM 1017 N N . THR A 1 135 ? -4.488 5.223 -11.336 1 92.31 135 THR A N 1
ATOM 1018 C CA . THR A 1 135 ? -3.643 5.621 -12.453 1 92.31 135 THR A CA 1
ATOM 1019 C C . THR A 1 135 ? -3.182 4.398 -13.242 1 92.31 135 THR A C 1
ATOM 1021 O O . THR A 1 135 ? -3.422 3.26 -12.836 1 92.31 135 THR A O 1
ATOM 1024 N N . SER A 1 136 ? -2.527 4.648 -14.352 1 90.5 136 SER A N 1
ATOM 1025 C CA . SER A 1 136 ? -2.07 3.57 -15.227 1 90.5 136 SER A CA 1
ATOM 1026 C C . SER A 1 136 ? -1.049 2.686 -14.516 1 90.5 136 SER A C 1
ATOM 1028 O O . SER A 1 136 ? -0.942 1.493 -14.82 1 90.5 136 SER A O 1
ATOM 1030 N N . ASN A 1 137 ? -0.331 3.271 -13.555 1 87.75 137 ASN A N 1
ATOM 1031 C CA . ASN A 1 137 ? 0.647 2.492 -12.805 1 87.75 137 ASN A CA 1
ATOM 1032 C C . ASN A 1 137 ? 0.046 1.921 -11.523 1 87.75 137 ASN A C 1
ATOM 1034 O O . ASN A 1 137 ? 0.775 1.523 -10.609 1 87.75 137 ASN A O 1
ATOM 1038 N N . ARG A 1 138 ? -1.286 2.014 -11.359 1 91.69 138 ARG A N 1
ATOM 1039 C CA . ARG A 1 138 ? -2.076 1.361 -10.32 1 91.69 138 ARG A CA 1
ATOM 1040 C C . ARG A 1 138 ? -1.892 2.053 -8.977 1 91.69 138 ARG A C 1
ATOM 1042 O O . ARG A 1 138 ? -1.863 1.396 -7.934 1 91.69 138 ARG A O 1
ATOM 1049 N N . CYS A 1 139 ? -1.653 3.328 -9.055 1 90.5 139 CYS A N 1
ATOM 1050 C CA . CYS A 1 139 ? -1.609 4.148 -7.852 1 90.5 139 CYS A CA 1
ATOM 1051 C C . CYS A 1 139 ? -2.902 4.938 -7.68 1 90.5 139 CYS A C 1
ATOM 1053 O O . CYS A 1 139 ? -3.742 4.961 -8.578 1 90.5 139 CYS A O 1
ATOM 1055 N N . PHE A 1 140 ? -3.055 5.512 -6.504 1 91.06 140 PHE A N 1
ATOM 1056 C CA . PHE A 1 140 ? -4.254 6.262 -6.145 1 91.06 140 PHE A CA 1
ATOM 1057 C C . PHE A 1 140 ? -3.887 7.617 -5.555 1 91.06 140 PHE A C 1
ATOM 1059 O O . PHE A 1 140 ? -3.883 7.789 -4.336 1 91.06 140 PHE A O 1
ATOM 1066 N N . PRO A 1 141 ? -3.635 8.531 -6.438 1 88 141 PRO A N 1
ATOM 1067 C CA . PRO A 1 141 ? -3.195 9.852 -5.988 1 88 141 PRO A CA 1
ATOM 1068 C C . PRO A 1 141 ? -4.344 10.703 -5.453 1 88 141 PRO A C 1
ATOM 1070 O O . PRO A 1 141 ? -5.273 11.031 -6.199 1 88 141 PRO A O 1
ATOM 1073 N N . LEU A 1 142 ? -4.293 10.859 -4.215 1 81.56 142 LEU A N 1
ATOM 1074 C CA . LEU A 1 142 ? -5.215 11.828 -3.627 1 81.56 142 LEU A CA 1
ATOM 1075 C C . LEU A 1 142 ? -4.664 13.242 -3.734 1 81.56 142 LEU A C 1
ATOM 1077 O O . LEU A 1 142 ? -3.598 13.539 -3.188 1 81.56 142 LEU A O 1
ATOM 1081 N N . THR A 1 143 ? -5.145 13.961 -4.75 1 69.81 143 THR A N 1
ATOM 1082 C CA . THR A 1 143 ? -4.688 15.328 -4.938 1 69.81 143 THR A CA 1
ATOM 1083 C C . THR A 1 143 ? -5.211 16.234 -3.826 1 69.81 143 THR A C 1
ATOM 1085 O O . THR A 1 143 ? -6.398 16.203 -3.496 1 69.81 143 THR A O 1
ATOM 1088 N N . MET A 1 144 ? -4.227 16.625 -2.979 1 59.78 144 MET A N 1
ATOM 1089 C CA . MET A 1 144 ? -4.609 17.562 -1.919 1 59.78 144 MET A CA 1
ATOM 1090 C C . MET A 1 144 ? -3.963 18.922 -2.133 1 59.78 144 MET A C 1
ATOM 1092 O O . MET A 1 144 ? -2.811 19.016 -2.561 1 59.78 144 MET A O 1
ATOM 1096 N N . GLU A 1 145 ? -4.781 19.906 -2.523 1 57.88 145 GLU A N 1
ATOM 1097 C CA . GLU A 1 145 ? -4.16 21.234 -2.518 1 57.88 145 GLU A CA 1
ATOM 1098 C C . GLU A 1 145 ? -3.707 21.625 -1.115 1 57.88 145 GLU A C 1
ATOM 1100 O O . GLU A 1 145 ? -4.504 21.625 -0.176 1 57.88 145 GLU A O 1
ATOM 1105 N N . PRO A 1 146 ? -2.387 21.594 -0.92 1 56.91 146 PRO A N 1
ATOM 1106 C CA . PRO A 1 146 ? -1.972 22.062 0.407 1 56.91 146 PRO A CA 1
ATOM 1107 C C . PRO A 1 146 ? -2.604 23.391 0.792 1 56.91 146 PRO A C 1
ATOM 1109 O O . PRO A 1 146 ? -2.854 24.234 -0.076 1 56.91 146 PRO A O 1
ATOM 1112 N N . ALA A 1 147 ? -3.205 23.422 1.993 1 50.56 147 ALA A N 1
ATOM 1113 C CA . ALA A 1 147 ? -3.727 24.719 2.449 1 50.56 147 ALA A CA 1
ATOM 1114 C C . ALA A 1 147 ? -2.646 25.797 2.398 1 50.56 147 ALA A C 1
ATOM 1116 O O . ALA A 1 147 ? -1.51 25.562 2.816 1 50.56 147 ALA A O 1
ATOM 1117 N N . THR A 1 148 ? -2.465 26.5 1.319 1 46.38 148 THR A N 1
ATOM 1118 C CA . THR A 1 148 ? -1.579 27.656 1.403 1 46.38 148 THR A CA 1
ATOM 1119 C C . THR A 1 148 ? -1.658 28.297 2.785 1 46.38 148 THR A C 1
ATOM 1121 O O . THR A 1 148 ? -2.742 28.656 3.242 1 46.38 148 THR A O 1
ATOM 1124 N N . GLN A 1 149 ? -0.933 27.859 3.701 1 43.5 149 GLN A N 1
ATOM 1125 C CA . GLN A 1 149 ? -0.844 28.75 4.852 1 43.5 149 GLN A CA 1
ATOM 1126 C C . GLN A 1 149 ? -0.671 30.203 4.41 1 43.5 149 GLN A C 1
ATOM 1128 O O . GLN A 1 149 ? 0.229 30.516 3.627 1 43.5 149 GLN A O 1
ATOM 1133 N N . LEU A 1 150 ? -1.655 30.938 4.074 1 36.47 150 LEU A N 1
ATOM 1134 C CA . LEU A 1 150 ? -1.506 32.375 4.148 1 36.47 150 LEU A CA 1
ATOM 1135 C C . LEU A 1 150 ? -0.592 32.781 5.305 1 36.47 150 LEU A C 1
ATOM 1137 O O . LEU A 1 150 ? -0.92 32.562 6.469 1 36.47 150 LEU A O 1
ATOM 1141 N N . VAL A 1 151 ? 0.708 32.406 5.297 1 36.19 151 VAL A N 1
ATOM 1142 C CA . VAL A 1 151 ? 1.546 33.25 6.152 1 36.19 151 VAL A CA 1
ATOM 1143 C C . VAL A 1 151 ? 1.062 34.688 6.098 1 36.19 151 VAL A C 1
ATOM 1145 O O . VAL A 1 151 ? 0.838 35.25 5.016 1 36.19 151 VAL A O 1
ATOM 1148 N N . LEU A 1 152 ? 0.485 35.125 7.129 1 32.88 152 LEU A N 1
ATOM 1149 C CA . LEU A 1 152 ? 0.382 36.562 7.422 1 32.88 152 LEU A CA 1
ATOM 1150 C C . LEU A 1 152 ? 1.675 37.281 7.059 1 32.88 152 LEU A C 1
ATOM 1152 O O . LEU A 1 152 ? 2.725 37.031 7.648 1 32.88 152 LEU A O 1
ATOM 1156 N N . LYS A 1 153 ? 2.016 37.531 5.801 1 32.22 153 LYS A N 1
ATOM 1157 C CA . LYS A 1 153 ? 2.898 38.656 5.551 1 32.22 153 LYS A CA 1
ATOM 1158 C C . LYS A 1 153 ? 2.609 39.812 6.52 1 32.22 153 LYS A C 1
ATOM 1160 O O . LYS A 1 153 ? 1.565 40.469 6.43 1 32.22 153 LYS A O 1
ATOM 1165 N N . ALA A 1 154 ? 2.883 39.656 7.762 1 30.8 154 ALA A N 1
ATOM 1166 C CA . ALA A 1 154 ? 3.086 40.938 8.453 1 30.8 154 ALA A CA 1
ATOM 1167 C C . ALA A 1 154 ? 4.023 41.844 7.672 1 30.8 154 ALA A C 1
ATOM 1169 O O . ALA A 1 154 ? 5.125 41.438 7.301 1 30.8 154 ALA A O 1
ATOM 1170 N N . SER A 1 155 ? 3.482 42.719 6.895 1 31.38 155 SER A N 1
ATOM 1171 C CA . SER A 1 155 ? 4.047 44 6.504 1 31.38 155 SER A CA 1
ATOM 1172 C C . SER A 1 155 ? 4.879 44.625 7.633 1 31.38 155 SER A C 1
ATOM 1174 O O . SER A 1 155 ? 4.328 45.062 8.633 1 31.38 155 SER A O 1
ATOM 1176 N N . VAL A 1 156 ? 5.953 44.031 8.094 1 29.45 156 VAL A N 1
ATOM 1177 C CA . VAL A 1 156 ? 6.945 44.875 8.766 1 29.45 156 VAL A CA 1
ATOM 1178 C C . VAL A 1 156 ? 7.367 46 7.852 1 29.45 156 VAL A C 1
ATOM 1180 O O . VAL A 1 156 ? 7.98 45.781 6.805 1 29.45 156 VAL A O 1
ATOM 1183 N N . THR A 1 157 ? 6.488 47 7.715 1 28.52 157 THR A N 1
ATOM 1184 C CA . THR A 1 157 ? 6.789 48.438 7.547 1 28.52 157 THR A CA 1
ATOM 1185 C C . THR A 1 157 ? 7.914 48.844 8.484 1 28.52 157 THR A C 1
ATOM 1187 O O . THR A 1 157 ? 7.742 48.875 9.703 1 28.52 157 THR A O 1
ATOM 1190 N N . LEU A 1 158 ? 9.094 48.281 8.328 1 23.59 158 LEU A N 1
ATOM 1191 C CA . LEU A 1 158 ? 10.25 49.062 8.781 1 23.59 158 LEU A CA 1
ATOM 1192 C C . LEU A 1 158 ? 10.242 50.469 8.203 1 23.59 158 LEU A C 1
ATOM 1194 O O . LEU A 1 158 ? 10.242 50.625 6.984 1 23.59 158 LEU A O 1
ATOM 1198 N N . SER A 1 159 ? 9.562 51.344 8.977 1 27.2 159 SER A N 1
ATOM 1199 C CA . SER A 1 159 ? 9.742 52.781 9.109 1 27.2 159 SER A CA 1
ATOM 1200 C C . SER A 1 159 ? 11.219 53.156 9.195 1 27.2 159 SER A C 1
ATOM 1202 O O . SER A 1 159 ? 11.906 52.75 10.133 1 27.2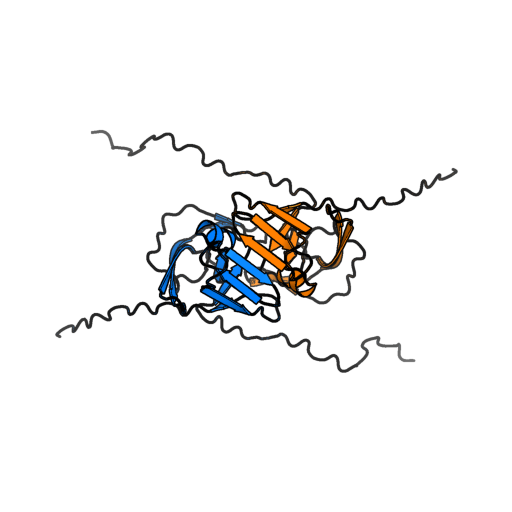 159 SER A O 1
ATOM 1204 N N . LEU A 1 160 ? 11.969 52.781 8.047 1 22.86 160 LEU A N 1
ATOM 1205 C CA . LEU A 1 160 ? 12.984 53.844 7.973 1 22.86 160 LEU A CA 1
ATOM 1206 C C . LEU A 1 160 ? 12.383 55.156 7.508 1 22.86 160 LEU A C 1
ATOM 1208 O O . LEU A 1 160 ? 11.438 55.156 6.719 1 22.86 160 LEU A O 1
ATOM 1212 N N . MET B 1 1 ? 29.031 21.516 47.562 1 19.36 1 MET B N 1
ATOM 1213 C CA . MET B 1 1 ? 27.797 21.984 46.969 1 19.36 1 MET B CA 1
ATOM 1214 C C . MET B 1 1 ? 27.547 21.297 45.625 1 19.36 1 MET B C 1
ATOM 1216 O O . MET B 1 1 ? 28.266 21.531 44.656 1 19.36 1 MET B O 1
ATOM 1220 N N . ALA B 1 2 ? 26.984 20.094 45.625 1 19.98 2 ALA B N 1
ATOM 1221 C CA . ALA B 1 2 ? 26.812 18.812 44.906 1 19.98 2 ALA B CA 1
ATOM 1222 C C . ALA B 1 2 ? 25.828 18.969 43.75 1 19.98 2 ALA B C 1
ATOM 1224 O O . ALA B 1 2 ? 24.812 19.641 43.875 1 19.98 2 ALA B O 1
ATOM 1225 N N . SER B 1 3 ? 26.297 18.875 42.406 1 20.77 3 SER B N 1
ATOM 1226 C CA . SER B 1 3 ? 25.812 19.047 41.031 1 20.77 3 SER B CA 1
ATOM 1227 C C . SER B 1 3 ? 24.625 18.141 40.75 1 20.77 3 SER B C 1
ATOM 1229 O O . SER B 1 3 ? 24.594 16.984 41.156 1 20.77 3 SER B O 1
ATOM 1231 N N . VAL B 1 4 ? 23.344 18.578 40.562 1 19.44 4 VAL B N 1
ATOM 1232 C CA . VAL B 1 4 ? 21.953 18.141 40.438 1 19.44 4 VAL B CA 1
ATOM 1233 C C . VAL B 1 4 ? 21.781 17.312 39.188 1 19.44 4 VAL B C 1
ATOM 1235 O O . VAL B 1 4 ? 21.859 17.828 38.062 1 19.44 4 VAL B O 1
ATOM 1238 N N . GLY B 1 5 ? 22.312 16.125 38.906 1 20.41 5 GLY B N 1
ATOM 1239 C CA . GLY B 1 5 ? 22.141 15.172 37.844 1 20.41 5 GLY B CA 1
ATOM 1240 C C . GLY B 1 5 ? 20.688 14.766 37.625 1 20.41 5 GLY B C 1
ATOM 1241 O O . GLY B 1 5 ? 20.031 14.289 38.531 1 20.41 5 GLY B O 1
ATOM 1242 N N . MET B 1 6 ? 19.828 15.5 36.938 1 16.77 6 MET B N 1
ATOM 1243 C CA . MET B 1 6 ? 18.406 15.336 36.656 1 16.77 6 MET B CA 1
ATOM 1244 C C . MET B 1 6 ? 18.141 13.984 35.969 1 16.77 6 MET B C 1
ATOM 1246 O O . MET B 1 6 ? 18.375 13.828 34.781 1 16.77 6 MET B O 1
ATOM 1250 N N . ARG B 1 7 ? 18.453 12.727 36.5 1 20.55 7 ARG B N 1
ATOM 1251 C CA . ARG B 1 7 ? 18.141 11.32 36.312 1 20.55 7 ARG B CA 1
ATOM 1252 C C . ARG B 1 7 ? 16.641 11.078 36.438 1 20.55 7 ARG B C 1
ATOM 1254 O O . ARG B 1 7 ? 16.203 9.938 36.625 1 20.55 7 ARG B O 1
ATOM 1261 N N . GLU B 1 8 ? 15.781 11.805 36.156 1 20.42 8 GLU B N 1
ATOM 1262 C CA . GLU B 1 8 ? 14.586 11.258 36.781 1 20.42 8 GLU B CA 1
ATOM 1263 C C . GLU B 1 8 ? 14.258 9.867 36.219 1 20.42 8 GLU B C 1
ATOM 1265 O O . GLU B 1 8 ? 14.391 9.617 35.031 1 20.42 8 GLU B O 1
ATOM 1270 N N . ASN B 1 9 ? 14.047 8.734 36.969 1 21.94 9 ASN B N 1
ATOM 1271 C CA . ASN B 1 9 ? 13.891 7.301 37.219 1 21.94 9 ASN B CA 1
ATOM 1272 C C . ASN B 1 9 ? 12.625 6.758 36.562 1 21.94 9 ASN B C 1
ATOM 1274 O O . ASN B 1 9 ? 12.172 5.656 36.875 1 21.94 9 ASN B O 1
ATOM 1278 N N . GLN B 1 10 ? 11.609 7.535 36.25 1 22.2 10 GLN B N 1
ATOM 1279 C CA . GLN B 1 10 ? 10.406 6.715 36.219 1 22.2 10 GLN B CA 1
ATOM 1280 C C . GLN B 1 10 ? 10.555 5.535 35.281 1 22.2 10 GLN B C 1
ATOM 1282 O O . GLN B 1 10 ? 11.375 5.574 34.344 1 22.2 10 GLN B O 1
ATOM 1287 N N . ASN B 1 11 ? 9.961 4.289 35.625 1 22.03 11 ASN B N 1
ATOM 1288 C CA . ASN B 1 11 ? 9.828 2.914 35.156 1 22.03 11 ASN B CA 1
ATOM 1289 C C . ASN B 1 11 ? 9.344 2.863 33.719 1 22.03 11 ASN B C 1
ATOM 1291 O O . ASN B 1 11 ? 8.141 2.982 33.469 1 22.03 11 ASN B O 1
ATOM 1295 N N . ALA B 1 12 ? 9.695 3.66 32.938 1 21.88 12 ALA B N 1
ATOM 1296 C CA . ALA B 1 12 ? 9.297 3.693 31.547 1 21.88 12 ALA B CA 1
ATOM 1297 C C . ALA B 1 12 ? 9.367 2.303 30.922 1 21.88 12 ALA B C 1
ATOM 1299 O O . ALA B 1 12 ? 10.445 1.718 30.812 1 21.88 12 ALA B O 1
ATOM 1300 N N . GLU B 1 13 ? 8.266 1.517 31.094 1 23.73 13 GLU B N 1
ATOM 1301 C CA . GLU B 1 13 ? 8.016 0.199 30.516 1 23.73 13 GLU B CA 1
ATOM 1302 C C . GLU B 1 13 ? 8.523 0.124 29.078 1 23.73 13 GLU B C 1
ATOM 1304 O O . GLU B 1 13 ? 8.578 1.138 28.391 1 23.73 13 GLU B O 1
ATOM 1309 N N . GLY B 1 14 ? 9.328 -0.771 28.828 1 21.64 14 GLY B N 1
ATOM 1310 C CA . GLY B 1 14 ? 9.984 -1.293 27.641 1 21.64 14 GLY B CA 1
ATOM 1311 C C . GLY B 1 14 ? 9.094 -1.276 26.422 1 21.64 14 GLY B C 1
ATOM 1312 O O . GLY B 1 14 ? 8.008 -1.866 26.422 1 21.64 14 GLY B O 1
ATOM 1313 N N . VAL B 1 15 ? 8.883 -0.209 25.891 1 22.86 15 VAL B N 1
ATOM 1314 C CA . VAL B 1 15 ? 8.273 -0.306 24.578 1 22.86 15 VAL B CA 1
ATOM 1315 C C . VAL B 1 15 ? 8.836 -1.517 23.828 1 22.86 15 VAL B C 1
ATOM 1317 O O . VAL B 1 15 ? 10.031 -1.56 23.516 1 22.86 15 VAL B O 1
ATOM 1320 N N . LYS B 1 16 ? 8.398 -2.699 24.234 1 24.39 16 LYS B N 1
ATOM 1321 C CA . LYS B 1 16 ? 8.625 -3.898 23.438 1 24.39 16 LYS B CA 1
ATOM 1322 C C . LYS B 1 16 ? 8.625 -3.572 21.938 1 24.39 16 LYS B C 1
ATOM 1324 O O . LYS B 1 16 ? 7.707 -2.916 21.438 1 24.39 16 LYS B O 1
ATOM 1329 N N . SER B 1 17 ? 9.742 -3.162 21.5 1 26.56 17 SER B N 1
ATOM 1330 C CA . SER B 1 17 ? 10.008 -3.426 20.094 1 26.56 17 SER B CA 1
ATOM 1331 C C . SER B 1 17 ? 9.156 -4.574 19.562 1 26.56 17 SER B C 1
ATOM 1333 O O . SER B 1 17 ? 9.188 -5.676 20.125 1 26.56 17 SER B O 1
ATOM 1335 N N . LEU B 1 18 ? 7.953 -4.367 19.547 1 26.55 18 LEU B N 1
ATOM 1336 C CA . LEU B 1 18 ? 7.293 -5.516 18.938 1 26.55 18 LEU B CA 1
ATOM 1337 C C . LEU B 1 18 ? 8.203 -6.176 17.891 1 26.55 18 LEU B C 1
ATOM 1339 O O . LEU B 1 18 ? 8.469 -5.598 16.844 1 26.55 18 LEU B O 1
ATOM 1343 N N . ASP B 1 19 ? 9.312 -6.73 18.266 1 27.92 19 ASP B N 1
ATOM 1344 C CA . ASP B 1 19 ? 9.953 -7.906 17.688 1 27.92 19 ASP B CA 1
ATOM 1345 C C . ASP B 1 19 ? 8.914 -8.867 17.125 1 27.92 19 ASP B C 1
ATOM 1347 O O . ASP B 1 19 ? 8.516 -9.82 17.781 1 27.92 19 ASP B O 1
ATOM 1351 N N . THR B 1 20 ? 7.781 -8.383 16.891 1 29.69 20 THR B N 1
ATOM 1352 C CA . THR B 1 20 ? 7.18 -9.445 16.078 1 29.69 20 THR B CA 1
ATOM 1353 C C . THR B 1 20 ? 8.211 -10.039 15.125 1 29.69 20 THR B C 1
ATOM 1355 O O . THR B 1 20 ? 8.75 -9.336 14.266 1 29.69 20 THR B O 1
ATOM 1358 N N . TYR B 1 21 ? 9.219 -10.711 15.633 1 26.84 21 TYR B N 1
ATOM 1359 C CA . TYR B 1 21 ? 9.859 -11.719 14.797 1 26.84 21 TYR B CA 1
ATOM 1360 C C . TYR B 1 21 ? 8.945 -12.148 13.656 1 26.84 21 TYR B C 1
ATOM 1362 O O . TYR B 1 21 ? 7.945 -12.836 13.883 1 26.84 21 TYR B O 1
ATOM 1370 N N . SER B 1 22 ? 8.508 -11.242 12.93 1 32.59 22 SER B N 1
ATOM 1371 C CA . SER B 1 22 ? 7.941 -11.75 11.68 1 32.59 22 SER B CA 1
ATOM 1372 C C . SER B 1 22 ? 8.719 -12.953 11.172 1 32.59 22 SER B C 1
ATOM 1374 O O . SER B 1 22 ? 9.883 -12.836 10.797 1 32.59 22 SER B O 1
ATOM 1376 N N . GLU B 1 23 ? 8.836 -13.938 11.969 1 31.28 23 GLU B N 1
ATOM 1377 C CA . GLU B 1 23 ? 9.125 -15.102 11.141 1 31.28 23 GLU B CA 1
ATOM 1378 C C . GLU B 1 23 ? 8.672 -14.883 9.695 1 31.28 23 GLU B C 1
ATOM 1380 O O . GLU B 1 23 ? 7.539 -14.461 9.453 1 31.28 23 GLU B O 1
ATOM 1385 N N . THR B 1 24 ? 9.492 -14.18 8.969 1 36.97 24 THR B N 1
ATOM 1386 C CA . THR B 1 24 ? 9.242 -14.305 7.539 1 36.97 24 THR B CA 1
ATOM 1387 C C . THR B 1 24 ? 8.383 -15.539 7.25 1 36.97 24 THR B C 1
ATOM 1389 O O . THR B 1 24 ? 8.859 -16.672 7.359 1 36.97 24 THR B O 1
ATOM 1392 N N . VAL B 1 25 ? 7.383 -15.75 8.023 1 37.94 25 VAL B N 1
ATOM 1393 C CA . VAL B 1 25 ? 6.594 -16.891 7.547 1 37.94 25 VAL B CA 1
ATOM 1394 C C . VAL B 1 25 ? 6.574 -16.891 6.02 1 37.94 25 VAL B C 1
ATOM 1396 O O . VAL B 1 25 ? 6.238 -15.891 5.387 1 37.94 25 VAL B O 1
ATOM 1399 N N . MET B 1 26 ? 7.309 -17.578 5.508 1 47.09 26 MET B N 1
ATOM 1400 C CA . MET B 1 26 ? 7.102 -18.062 4.145 1 47.09 26 MET B CA 1
ATOM 1401 C C . MET B 1 26 ? 5.625 -18.016 3.768 1 47.09 26 MET B C 1
ATOM 1403 O O . MET B 1 26 ? 4.77 -18.484 4.52 1 47.09 26 MET B O 1
ATOM 1407 N N . GLY B 1 27 ? 5.258 -16.984 3.02 1 58.91 27 GLY B N 1
ATOM 1408 C CA . GLY B 1 27 ? 3.902 -17.109 2.51 1 58.91 27 GLY B CA 1
ATOM 1409 C C . GLY B 1 27 ? 3.031 -15.914 2.828 1 58.91 27 GLY B C 1
ATOM 1410 O O . GLY B 1 27 ? 1.859 -15.867 2.445 1 58.91 27 GLY B O 1
ATOM 1411 N N . ILE B 1 28 ? 3.664 -15.008 3.693 1 63.16 28 ILE B N 1
ATOM 1412 C CA . ILE B 1 28 ? 2.779 -13.891 4 1 63.16 28 ILE B CA 1
ATOM 1413 C C . ILE B 1 28 ? 2.852 -12.852 2.881 1 63.16 28 ILE B C 1
ATOM 1415 O O . ILE B 1 28 ? 3.943 -12.438 2.477 1 63.16 28 ILE B O 1
ATOM 1419 N N . ASN B 1 29 ? 1.726 -12.633 2.33 1 70.69 29 ASN B N 1
ATOM 1420 C CA . ASN B 1 29 ? 1.587 -11.578 1.335 1 70.69 29 ASN B CA 1
ATOM 1421 C C . ASN B 1 29 ? 0.876 -10.352 1.912 1 70.69 29 ASN B C 1
ATOM 1423 O O . ASN B 1 29 ? -0.155 -10.484 2.574 1 70.69 29 ASN B O 1
ATOM 1427 N N . LEU B 1 30 ? 1.514 -9.25 1.756 1 78.75 30 LEU B N 1
ATOM 1428 C CA . LEU B 1 30 ? 0.914 -8 2.217 1 78.75 30 LEU B CA 1
ATOM 1429 C C . LEU B 1 30 ? 0.062 -7.371 1.122 1 78.75 30 LEU B C 1
ATOM 1431 O O . LEU B 1 30 ? 0.517 -7.219 -0.015 1 78.75 30 LEU B O 1
ATOM 1435 N N . CYS B 1 31 ? -1.158 -7.102 1.401 1 86.94 31 CYS B N 1
ATOM 1436 C CA . CYS B 1 31 ? -2.002 -6.324 0.501 1 86.94 31 CYS B CA 1
ATOM 1437 C C . CYS B 1 31 ? -1.559 -4.867 0.464 1 86.94 31 CYS B C 1
ATOM 1439 O O . CYS B 1 31 ? -1.579 -4.18 1.487 1 86.94 31 CYS B O 1
ATOM 1441 N N . ARG B 1 32 ? -1.138 -4.477 -0.668 1 88.75 32 ARG B N 1
ATOM 1442 C CA . ARG B 1 32 ? -0.52 -3.156 -0.729 1 88.75 32 ARG B CA 1
ATOM 1443 C C . ARG B 1 32 ? -1.108 -2.328 -1.866 1 88.75 32 ARG B C 1
ATOM 1445 O O . ARG B 1 32 ? -1.038 -2.723 -3.031 1 88.75 32 ARG B O 1
ATOM 1452 N N . SER B 1 33 ? -1.809 -1.273 -1.453 1 91.25 33 SER B N 1
ATOM 1453 C CA . SER B 1 33 ? -2.193 -0.299 -2.469 1 91.25 33 SER B CA 1
ATOM 1454 C C . SER B 1 33 ? -1.032 0.625 -2.818 1 91.25 33 SER B C 1
ATOM 1456 O O . SER B 1 33 ? -0.185 0.914 -1.97 1 91.25 33 SER B O 1
ATOM 1458 N N . GLY B 1 34 ? -0.82 0.938 -4.047 1 83.5 34 GLY B N 1
ATOM 1459 C CA . GLY B 1 34 ? 0.278 1.794 -4.469 1 83.5 34 GLY B CA 1
ATOM 1460 C C . GLY B 1 34 ? 1.425 1.026 -5.098 1 83.5 34 GLY B C 1
ATOM 1461 O O . GLY B 1 34 ? 2.379 1.625 -5.598 1 83.5 34 GLY B O 1
ATOM 1462 N N . CYS B 1 35 ? 1.375 -0.219 -4.906 1 88 35 CYS B N 1
ATOM 1463 C CA . CYS B 1 35 ? 2.324 -1.041 -5.652 1 88 35 CYS B CA 1
ATOM 1464 C C . CYS B 1 35 ? 1.786 -1.377 -7.035 1 88 35 CYS B C 1
ATOM 1466 O O . CYS B 1 35 ? 0.653 -1.843 -7.172 1 88 35 CYS B O 1
ATOM 1468 N N . SER B 1 36 ? 2.637 -1.267 -7.957 1 89.31 36 SER B N 1
ATOM 1469 C CA . SER B 1 36 ? 2.189 -1.409 -9.336 1 89.31 36 SER B CA 1
ATOM 1470 C C . SER B 1 36 ? 1.96 -2.873 -9.695 1 89.31 36 SER B C 1
ATOM 1472 O O . SER B 1 36 ? 1.135 -3.184 -10.555 1 89.31 36 SER B O 1
ATOM 1474 N N . ASN B 1 37 ? 2.672 -3.756 -9.055 1 92.69 37 ASN B N 1
ATOM 1475 C CA . ASN B 1 37 ? 2.609 -5.176 -9.391 1 92.69 37 ASN B CA 1
ATOM 1476 C C . ASN B 1 37 ? 2.715 -6.047 -8.148 1 92.69 37 ASN B C 1
ATOM 1478 O O . ASN B 1 37 ? 3.191 -5.598 -7.102 1 92.69 37 ASN B O 1
ATOM 1482 N N . HIS B 1 38 ? 2.15 -7.258 -8.305 1 94.19 38 HIS B N 1
ATOM 1483 C CA . HIS B 1 38 ? 2.555 -8.266 -7.328 1 94.19 38 HIS B CA 1
ATOM 1484 C C . HIS B 1 38 ? 4.059 -8.516 -7.383 1 94.19 38 HIS B C 1
ATOM 1486 O O . HIS B 1 38 ? 4.641 -8.594 -8.469 1 94.19 38 HIS B O 1
ATOM 1492 N N . MET B 1 39 ? 4.625 -8.648 -6.211 1 93.69 39 MET B N 1
ATOM 1493 C CA . MET B 1 39 ? 6.078 -8.773 -6.207 1 93.69 39 MET B CA 1
ATOM 1494 C C . MET B 1 39 ? 6.547 -9.641 -5.043 1 93.69 39 MET B C 1
ATOM 1496 O O . MET B 1 39 ? 5.91 -9.672 -3.99 1 93.69 39 MET B O 1
ATOM 1500 N N . THR B 1 40 ? 7.629 -10.305 -5.254 1 92.31 40 THR B N 1
ATOM 1501 C CA . THR B 1 40 ? 8.305 -11.047 -4.195 1 92.31 40 THR B CA 1
ATOM 1502 C C . THR B 1 40 ? 9.812 -11.094 -4.438 1 92.31 40 THR B C 1
ATOM 1504 O O . THR B 1 40 ? 10.258 -11.016 -5.582 1 92.31 40 THR B O 1
ATOM 1507 N N . GLY B 1 41 ? 10.523 -11.078 -3.361 1 92.44 41 GLY B N 1
ATOM 1508 C CA . GLY B 1 41 ? 11.953 -11.328 -3.479 1 92.44 41 GLY B CA 1
ATOM 1509 C C . GLY B 1 41 ? 12.32 -12.789 -3.355 1 92.44 41 GLY B C 1
ATOM 1510 O O . GLY B 1 41 ? 13.484 -13.164 -3.543 1 92.44 41 GLY B O 1
ATOM 1511 N N . ASP B 1 42 ? 11.367 -13.648 -3.062 1 91.12 42 ASP B N 1
ATOM 1512 C CA . ASP B 1 42 ? 11.578 -15.07 -2.799 1 91.12 42 ASP B CA 1
ATOM 1513 C C . ASP B 1 42 ? 11.188 -15.922 -4.008 1 91.12 42 ASP B C 1
ATOM 1515 O O . ASP B 1 42 ? 10.008 -16.203 -4.215 1 91.12 42 ASP B O 1
ATOM 1519 N N . GLU B 1 43 ? 12.172 -16.406 -4.68 1 92.69 43 GLU B N 1
ATOM 1520 C CA . GLU B 1 43 ? 11.953 -17.172 -5.902 1 92.69 43 GLU B CA 1
ATOM 1521 C C . GLU B 1 43 ? 11.242 -18.484 -5.613 1 92.69 43 GLU B C 1
ATOM 1523 O O . GLU B 1 43 ? 10.523 -19.016 -6.465 1 92.69 43 GLU B O 1
ATOM 1528 N N . ARG B 1 44 ? 11.367 -19.047 -4.473 1 89 44 ARG B N 1
ATOM 1529 C CA . ARG B 1 44 ? 10.812 -20.344 -4.105 1 89 44 ARG B CA 1
ATOM 1530 C C . ARG B 1 44 ? 9.289 -20.312 -4.086 1 89 44 ARG B C 1
ATOM 1532 O O . ARG B 1 44 ? 8.633 -21.344 -4.137 1 89 44 ARG B O 1
ATOM 1539 N N . LEU B 1 45 ? 8.773 -19.094 -4.066 1 88.69 45 LEU B N 1
ATOM 1540 C CA . LEU B 1 45 ? 7.328 -18.938 -3.975 1 88.69 45 LEU B CA 1
ATOM 1541 C C . LEU B 1 45 ? 6.688 -18.969 -5.359 1 88.69 45 LEU B C 1
ATOM 1543 O O . LEU B 1 45 ? 5.465 -19.078 -5.48 1 88.69 45 LEU B O 1
ATOM 1547 N N . LEU B 1 46 ? 7.531 -18.969 -6.344 1 91.56 46 LEU B N 1
ATOM 1548 C CA . LEU B 1 46 ? 6.996 -18.828 -7.695 1 91.56 46 LEU B CA 1
ATOM 1549 C C . LEU B 1 46 ? 7.23 -20.109 -8.5 1 91.56 46 LEU B C 1
ATOM 1551 O O . LEU B 1 46 ? 8.25 -20.781 -8.328 1 91.56 46 LEU B O 1
ATOM 1555 N N . VAL B 1 47 ? 6.242 -20.344 -9.328 1 92.5 47 VAL B N 1
ATOM 1556 C CA . VAL B 1 47 ? 6.41 -21.391 -10.32 1 92.5 47 VAL B CA 1
ATOM 1557 C C . VAL B 1 47 ? 6.398 -20.797 -11.727 1 92.5 47 VAL B C 1
ATOM 1559 O O . VAL B 1 47 ? 5.953 -19.656 -11.914 1 92.5 47 VAL B O 1
ATOM 1562 N N . ASP B 1 48 ? 7.035 -21.453 -12.727 1 94.12 48 ASP B N 1
ATOM 1563 C CA . ASP B 1 48 ? 7.035 -21.062 -14.133 1 94.12 48 ASP B CA 1
ATOM 1564 C C . ASP B 1 48 ? 7.617 -19.672 -14.32 1 94.12 48 ASP B C 1
ATOM 1566 O O . ASP B 1 48 ? 7 -18.812 -14.961 1 94.12 48 ASP B O 1
ATOM 1570 N N . ILE B 1 49 ? 8.789 -19.5 -13.828 1 96.44 49 ILE B N 1
ATOM 1571 C CA . ILE B 1 49 ? 9.414 -18.188 -13.898 1 96.44 49 ILE B CA 1
ATOM 1572 C C . ILE B 1 49 ? 9.984 -17.969 -15.297 1 96.44 49 ILE B C 1
ATOM 1574 O O . ILE B 1 49 ? 10.805 -18.75 -15.773 1 96.44 49 ILE B O 1
ATOM 1578 N N . ARG B 1 50 ? 9.531 -16.953 -15.898 1 97.25 50 ARG B N 1
ATOM 1579 C CA . ARG B 1 50 ? 10.125 -16.438 -17.125 1 97.25 50 ARG B CA 1
ATOM 1580 C C . ARG B 1 50 ? 11.141 -15.352 -16.828 1 97.25 50 ARG B C 1
ATOM 1582 O O . ARG B 1 50 ? 10.82 -14.352 -16.172 1 97.25 50 ARG B O 1
ATOM 1589 N N . ARG B 1 51 ? 12.328 -15.461 -17.328 1 95.75 51 ARG B N 1
ATOM 1590 C CA . ARG B 1 51 ? 13.398 -14.555 -16.922 1 95.75 51 ARG B CA 1
ATOM 1591 C C . ARG B 1 51 ? 13.766 -13.602 -18.062 1 95.75 51 ARG B C 1
ATOM 1593 O O . ARG B 1 51 ? 14.594 -12.703 -17.891 1 95.75 51 ARG B O 1
ATOM 1600 N N . ASP B 1 52 ? 13.109 -13.789 -19.156 1 94.12 52 ASP B N 1
ATOM 1601 C CA . ASP B 1 52 ? 13.312 -12.875 -20.281 1 94.12 52 ASP B CA 1
ATOM 1602 C C . ASP B 1 52 ? 12.453 -11.625 -20.125 1 94.12 52 ASP B C 1
ATOM 1604 O O . ASP B 1 52 ? 11.586 -11.367 -20.969 1 94.12 52 ASP B O 1
ATOM 1608 N N . VAL B 1 53 ? 12.633 -10.953 -19.094 1 91.62 53 VAL B N 1
ATOM 1609 C CA . VAL B 1 53 ? 11.852 -9.75 -18.828 1 91.62 53 VAL B CA 1
ATOM 1610 C C . VAL B 1 53 ? 12.781 -8.539 -18.719 1 91.62 53 VAL B C 1
ATOM 1612 O O . VAL B 1 53 ? 13.93 -8.672 -18.297 1 91.62 53 VAL B O 1
ATOM 1615 N N . ASN B 1 54 ? 12.352 -7.473 -19.266 1 92.75 54 ASN B N 1
ATOM 1616 C CA . ASN B 1 54 ? 13.055 -6.199 -19.172 1 92.75 54 ASN B CA 1
ATOM 1617 C C . ASN B 1 54 ? 12.219 -5.156 -18.422 1 92.75 54 ASN B C 1
ATOM 1619 O O . ASN B 1 54 ? 11.586 -4.301 -19.047 1 92.75 54 ASN B O 1
ATOM 1623 N N . SER B 1 55 ? 12.18 -5.336 -17.141 1 92.88 55 SER B N 1
ATOM 1624 C CA . SER B 1 55 ? 11.422 -4.414 -16.312 1 92.88 55 SER B CA 1
ATOM 1625 C C . SER B 1 55 ? 12.219 -3.988 -15.078 1 92.88 55 SER B C 1
ATOM 1627 O O . SER B 1 55 ? 13.086 -4.727 -14.617 1 92.88 55 SER B O 1
ATOM 1629 N N . LYS B 1 56 ? 11.969 -2.762 -14.758 1 92.94 56 LYS B N 1
ATOM 1630 C CA . LYS B 1 56 ? 12.562 -2.209 -13.539 1 92.94 56 LYS B CA 1
ATOM 1631 C C . LYS B 1 56 ? 11.484 -1.72 -12.578 1 92.94 56 LYS B C 1
ATOM 1633 O O . LYS B 1 56 ? 10.398 -1.315 -13.008 1 92.94 56 LYS B O 1
ATOM 1638 N N . VAL B 1 57 ? 11.797 -1.875 -11.367 1 89.06 57 VAL B N 1
ATOM 1639 C CA . VAL B 1 57 ? 10.891 -1.352 -10.344 1 89.06 57 VAL B CA 1
ATOM 1640 C C . VAL B 1 57 ? 11.602 -0.269 -9.539 1 89.06 57 VAL B C 1
ATOM 1642 O O . VAL B 1 57 ? 12.789 -0.399 -9.219 1 89.06 57 VAL B O 1
ATOM 1645 N N . LYS B 1 58 ? 10.875 0.851 -9.312 1 83.25 58 LYS B N 1
ATOM 1646 C CA . LYS B 1 58 ? 11.367 1.891 -8.414 1 83.25 58 LYS B CA 1
ATOM 1647 C C . LYS B 1 58 ? 10.961 1.607 -6.973 1 83.25 58 LYS B C 1
ATOM 1649 O O . LYS B 1 58 ? 9.773 1.458 -6.672 1 83.25 58 LYS B O 1
ATOM 1654 N N . MET B 1 59 ? 12.047 1.642 -6.266 1 76.69 59 MET B N 1
ATOM 1655 C CA . MET B 1 59 ? 11.797 1.437 -4.844 1 76.69 59 MET B CA 1
ATOM 1656 C C . MET B 1 59 ? 11.609 2.77 -4.125 1 76.69 59 MET B C 1
ATOM 1658 O O . MET B 1 59 ? 11.93 3.824 -4.676 1 76.69 59 MET B O 1
ATOM 1662 N N . GLY B 1 60 ? 10.719 2.883 -3.041 1 67.69 60 GLY B 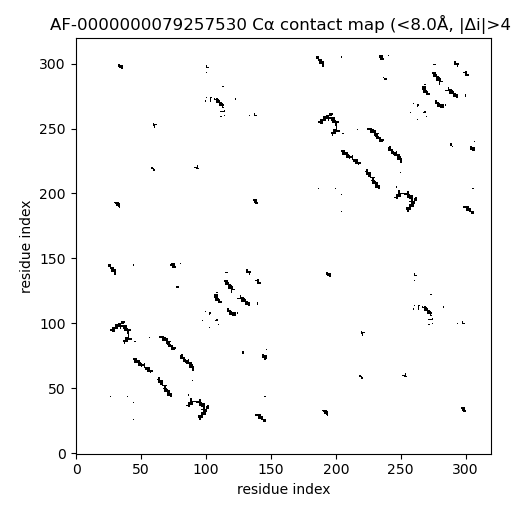N 1
ATOM 1663 C CA . GLY B 1 60 ? 10.383 4.086 -2.297 1 67.69 60 GLY B CA 1
ATOM 1664 C C . GLY B 1 60 ? 11.547 5.059 -2.18 1 67.69 60 GLY B C 1
ATOM 1665 O O . GLY B 1 60 ? 11.336 6.266 -2.041 1 67.69 60 GLY B O 1
ATOM 1666 N N . THR B 1 61 ? 12.922 4.574 -2.137 1 65.12 61 THR B N 1
ATOM 1667 C CA . THR B 1 61 ? 14.102 5.414 -1.996 1 65.12 61 THR B CA 1
ATOM 1668 C C . THR B 1 61 ? 14.805 5.598 -3.342 1 65.12 61 THR B C 1
ATOM 1670 O O . THR B 1 61 ? 15.82 4.961 -3.611 1 65.12 61 THR B O 1
ATOM 1673 N N . SER B 1 62 ? 14.25 6.129 -4.316 1 70.19 62 SER B N 1
ATOM 1674 C CA . SER B 1 62 ? 14.781 6.473 -5.633 1 70.19 62 SER B CA 1
ATOM 1675 C C . SER B 1 62 ? 15.555 5.305 -6.234 1 70.19 62 SER B C 1
ATOM 1677 O O . SER B 1 62 ? 15.945 5.348 -7.402 1 70.19 62 SER B O 1
ATOM 1679 N N . GLU B 1 63 ? 15.812 4.355 -5.539 1 75.75 63 GLU B N 1
ATOM 1680 C CA . GLU B 1 63 ? 16.531 3.203 -6.082 1 75.75 63 GLU B CA 1
ATOM 1681 C C . GLU B 1 63 ? 15.656 2.436 -7.074 1 75.75 63 GLU B C 1
ATOM 1683 O O . GLU B 1 63 ? 14.461 2.256 -6.848 1 75.75 63 GLU B O 1
ATOM 1688 N N . THR B 1 64 ? 16.328 2.104 -8.164 1 86 64 THR B N 1
ATOM 1689 C CA . THR B 1 64 ? 15.672 1.263 -9.156 1 86 64 THR B CA 1
ATOM 1690 C C . THR B 1 64 ? 16.297 -0.126 -9.195 1 86 64 THR B C 1
ATOM 1692 O O . THR B 1 64 ? 17.531 -0.257 -9.188 1 86 64 THR B O 1
ATOM 1695 N N . VAL B 1 65 ? 15.477 -1.127 -9.203 1 89.19 65 VAL B N 1
ATOM 1696 C CA . VAL B 1 65 ? 15.938 -2.512 -9.195 1 89.19 65 VAL B CA 1
ATOM 1697 C C . VAL B 1 65 ? 15.43 -3.232 -10.445 1 89.19 65 VAL B C 1
ATOM 1699 O O . VAL B 1 65 ? 14.266 -3.082 -10.82 1 89.19 65 VAL B O 1
ATOM 1702 N N . GLN B 1 66 ? 16.344 -3.971 -11.062 1 94.56 66 GLN B N 1
ATOM 1703 C CA . GLN B 1 66 ? 15.945 -4.785 -12.203 1 94.56 66 GLN B CA 1
ATOM 1704 C C . GLN B 1 66 ? 15.133 -6 -11.758 1 94.56 66 GLN B C 1
ATOM 1706 O O . GLN B 1 66 ? 15.531 -6.711 -10.836 1 94.56 66 GLN B O 1
ATOM 1711 N N . VAL B 1 67 ? 14.07 -6.176 -12.5 1 96.38 67 VAL B N 1
ATOM 1712 C CA . VAL B 1 67 ? 13.258 -7.363 -12.25 1 96.38 67 VAL B CA 1
ATOM 1713 C C . VAL B 1 67 ? 13.977 -8.602 -12.781 1 96.38 67 VAL B C 1
ATOM 1715 O O . VAL B 1 67 ? 14.453 -8.617 -13.914 1 96.38 67 VAL B O 1
ATOM 1718 N N . ALA B 1 68 ? 14.047 -9.617 -11.914 1 97.56 68 ALA B N 1
ATOM 1719 C CA . ALA B 1 68 ? 14.797 -10.812 -12.281 1 97.56 68 ALA B CA 1
ATOM 1720 C C . ALA B 1 68 ? 13.922 -11.789 -13.07 1 97.56 68 ALA B C 1
ATOM 1722 O O . ALA B 1 68 ? 14.438 -12.695 -13.727 1 97.56 68 ALA B O 1
ATOM 1723 N N . GLY B 1 69 ? 12.625 -11.641 -13 1 97.81 69 GLY B N 1
ATOM 1724 C CA . GLY B 1 69 ? 11.688 -12.516 -13.695 1 97.81 69 GLY B CA 1
ATOM 1725 C C . GLY B 1 69 ? 10.25 -12.305 -13.258 1 97.81 69 GLY B C 1
ATOM 1726 O O . GLY B 1 69 ? 9.969 -11.469 -12.391 1 97.81 69 GLY B O 1
ATOM 1727 N N . LYS B 1 70 ? 9.398 -12.977 -13.953 1 97.62 70 LYS B N 1
ATOM 1728 C CA . LYS B 1 70 ? 7.98 -13.023 -13.609 1 97.62 70 LYS B CA 1
ATOM 1729 C C . LYS B 1 70 ? 7.48 -14.461 -13.531 1 97.62 70 LYS B C 1
ATOM 1731 O O . LYS B 1 70 ? 7.809 -15.289 -14.383 1 97.62 70 LYS B O 1
ATOM 1736 N N . GLY B 1 71 ? 6.789 -14.711 -12.453 1 96.19 71 GLY B N 1
ATOM 1737 C CA . GLY B 1 71 ? 6.273 -16.062 -12.273 1 96.19 71 GLY B CA 1
ATOM 1738 C C . GLY B 1 71 ? 4.871 -16.094 -11.695 1 96.19 71 GLY B C 1
ATOM 1739 O O . GLY B 1 71 ? 4.156 -15.086 -11.734 1 96.19 71 GLY B O 1
ATOM 1740 N N . THR B 1 72 ? 4.457 -17.312 -11.344 1 93.94 72 THR B N 1
ATOM 1741 C CA . THR B 1 72 ? 3.129 -17.531 -10.789 1 93.94 72 THR B CA 1
ATOM 1742 C C . THR B 1 72 ? 3.217 -17.922 -9.312 1 93.94 72 THR B C 1
ATOM 1744 O O . THR B 1 72 ? 4 -18.797 -8.93 1 93.94 72 THR B O 1
ATOM 1747 N N . LEU B 1 73 ? 2.521 -17.109 -8.539 1 90.31 73 LEU B N 1
ATOM 1748 C CA . LEU B 1 73 ? 2.375 -17.453 -7.125 1 90.31 73 LEU B CA 1
ATOM 1749 C C . LEU B 1 73 ? 1.154 -18.328 -6.902 1 90.31 73 LEU B C 1
ATOM 1751 O O . LEU B 1 73 ? 0.043 -17.969 -7.297 1 90.31 73 LEU B O 1
ATOM 1755 N N . VAL B 1 74 ? 1.351 -19.484 -6.285 1 84 74 VAL B N 1
ATOM 1756 C CA . VAL B 1 74 ? 0.26 -20.406 -6.027 1 84 74 VAL B CA 1
ATOM 1757 C C . VAL B 1 74 ? -0.099 -20.391 -4.543 1 84 74 VAL B C 1
ATOM 1759 O O . VAL B 1 74 ? 0.743 -20.672 -3.688 1 84 74 VAL B O 1
ATOM 1762 N N . ILE B 1 75 ? -1.319 -19.953 -4.316 1 76.69 75 ILE B N 1
ATOM 1763 C CA . ILE B 1 75 ? -1.731 -19.844 -2.924 1 76.69 75 ILE B CA 1
ATOM 1764 C C . ILE B 1 75 ? -2.963 -20.719 -2.678 1 76.69 75 ILE B C 1
ATOM 1766 O O . ILE B 1 75 ? -3.846 -20.812 -3.535 1 76.69 75 ILE B O 1
ATOM 1770 N N . ASP B 1 76 ? -2.926 -21.359 -1.548 1 72.81 76 ASP B N 1
ATOM 1771 C CA . ASP B 1 76 ? -4.094 -22.125 -1.122 1 72.81 76 ASP B CA 1
ATOM 1772 C C . ASP B 1 76 ? -4.988 -21.281 -0.202 1 72.81 76 ASP B C 1
ATOM 1774 O O . ASP B 1 76 ? -4.52 -20.75 0.806 1 72.81 76 ASP B O 1
ATOM 1778 N N . THR B 1 77 ? -6.156 -20.953 -0.674 1 68.06 77 THR B N 1
ATOM 1779 C CA . THR B 1 77 ? -7.133 -20.234 0.129 1 68.06 77 THR B CA 1
ATOM 1780 C C . THR B 1 77 ? -8.281 -21.156 0.548 1 68.06 77 THR B C 1
ATOM 1782 O O . THR B 1 77 ? -8.336 -22.312 0.126 1 68.06 77 THR B O 1
ATOM 1785 N N . LYS B 1 78 ? -9.133 -20.672 1.461 1 67.88 78 LYS B N 1
ATOM 1786 C CA . LYS B 1 78 ? -10.32 -21.438 1.848 1 67.88 78 LYS B CA 1
ATOM 1787 C C . LYS B 1 78 ? -11.211 -21.719 0.639 1 67.88 78 LYS B C 1
ATOM 1789 O O . LYS B 1 78 ? -11.898 -22.734 0.596 1 67.88 78 LYS B O 1
ATOM 1794 N N . ALA B 1 79 ? -11.148 -20.797 -0.368 1 68.19 79 ALA B N 1
ATOM 1795 C CA . ALA B 1 79 ? -11.977 -20.922 -1.567 1 68.19 79 ALA B CA 1
ATOM 1796 C C . ALA B 1 79 ? -11.297 -21.828 -2.6 1 68.19 79 ALA B C 1
ATOM 1798 O O . ALA B 1 79 ? -11.852 -22.078 -3.674 1 68.19 79 ALA B O 1
ATOM 1799 N N . GLY B 1 80 ? -10.117 -22.375 -2.234 1 74.12 80 GLY B N 1
ATOM 1800 C CA . GLY B 1 80 ? -9.383 -23.234 -3.152 1 74.12 80 GLY B CA 1
ATOM 1801 C C . GLY B 1 80 ? -8.039 -22.656 -3.559 1 74.12 80 GLY B C 1
ATOM 1802 O O . GLY B 1 80 ? -7.629 -21.609 -3.064 1 74.12 80 GLY B O 1
ATOM 1803 N N . ARG B 1 81 ? -7.426 -23.422 -4.457 1 79 81 ARG B N 1
ATOM 1804 C CA . ARG B 1 81 ? -6.102 -23.031 -4.93 1 79 81 ARG B CA 1
ATOM 1805 C C . ARG B 1 81 ? -6.188 -21.891 -5.938 1 79 81 ARG B C 1
ATOM 1807 O O . ARG B 1 81 ? -7.016 -21.922 -6.848 1 79 81 ARG B O 1
ATOM 1814 N N . LYS B 1 82 ? -5.426 -20.844 -5.68 1 79.75 82 LYS B N 1
ATOM 1815 C CA . LYS B 1 82 ? -5.387 -19.688 -6.578 1 79.75 82 LYS B CA 1
ATOM 1816 C C . LYS B 1 82 ? -4.008 -19.531 -7.203 1 79.75 82 LYS B C 1
ATOM 1818 O O . LYS B 1 82 ? -2.99 -19.781 -6.555 1 79.75 82 LYS B O 1
ATOM 1823 N N . HIS B 1 83 ? -4.094 -19.172 -8.461 1 87.75 83 HIS B N 1
ATOM 1824 C CA . HIS B 1 83 ? -2.875 -18.875 -9.203 1 87.75 83 HIS B CA 1
ATOM 1825 C C . HIS B 1 83 ? -2.764 -17.375 -9.508 1 87.75 83 HIS B C 1
ATOM 1827 O O . HIS B 1 83 ? -3.523 -16.844 -10.32 1 87.75 83 HIS B O 1
ATOM 1833 N N . ILE B 1 84 ? -1.859 -16.734 -8.867 1 88.69 84 ILE B N 1
ATOM 1834 C CA . ILE B 1 84 ? -1.608 -15.328 -9.133 1 88.69 84 ILE B CA 1
ATOM 1835 C C . ILE B 1 84 ? -0.491 -15.188 -10.164 1 88.69 84 ILE B C 1
ATOM 1837 O O . ILE B 1 84 ? 0.667 -15.5 -9.883 1 88.69 84 ILE B O 1
ATOM 1841 N N . GLN B 1 85 ? -0.854 -14.719 -11.203 1 92.75 85 GLN B N 1
ATOM 1842 C CA . GLN B 1 85 ? 0.076 -14.664 -12.328 1 92.75 85 GLN B CA 1
ATOM 1843 C C . GLN B 1 85 ? 0.83 -13.336 -12.344 1 92.75 85 GLN B C 1
ATOM 1845 O O . GLN B 1 85 ? 0.429 -12.375 -11.68 1 92.75 85 GLN B O 1
ATOM 1850 N N . GLU B 1 86 ? 1.936 -13.32 -13.07 1 94.38 86 GLU B N 1
ATOM 1851 C CA . GLU B 1 86 ? 2.713 -12.125 -13.391 1 94.38 86 GLU B CA 1
ATOM 1852 C C . GLU B 1 86 ? 3.256 -11.469 -12.133 1 94.38 86 GLU B C 1
ATOM 1854 O O . GLU B 1 86 ? 3.252 -10.234 -12.016 1 94.38 86 GLU B O 1
ATOM 1859 N N . VAL B 1 87 ? 3.607 -12.359 -11.25 1 95 87 VAL B N 1
ATOM 1860 C CA . VAL B 1 87 ? 4.273 -11.867 -10.047 1 95 87 VAL B CA 1
ATOM 1861 C C . VAL B 1 87 ? 5.738 -11.57 -10.352 1 95 87 VAL B C 1
ATOM 1863 O O . VAL B 1 87 ? 6.461 -12.438 -10.852 1 95 87 VAL B O 1
ATOM 1866 N N . MET B 1 88 ? 6.168 -10.414 -10.062 1 96.62 88 MET B N 1
ATOM 1867 C CA . MET B 1 88 ? 7.535 -10 -10.359 1 96.62 88 MET B CA 1
ATOM 1868 C C . MET B 1 88 ? 8.5 -10.531 -9.305 1 96.62 88 MET B C 1
ATOM 1870 O O . MET B 1 88 ? 8.242 -10.414 -8.102 1 96.62 88 MET B O 1
ATOM 1874 N N . LEU B 1 89 ? 9.531 -11.109 -9.781 1 96.25 89 LEU B N 1
ATOM 1875 C CA . LEU B 1 89 ? 10.664 -11.461 -8.93 1 96.25 89 LEU B CA 1
ATOM 1876 C C . LEU B 1 89 ? 11.648 -10.305 -8.828 1 96.25 89 LEU B C 1
ATOM 1878 O O . LEU B 1 89 ? 12.344 -9.984 -9.789 1 96.25 89 LEU B O 1
ATOM 1882 N N . VAL B 1 90 ? 11.734 -9.688 -7.637 1 94 90 VAL B N 1
ATOM 1883 C CA . VAL B 1 90 ? 12.539 -8.492 -7.426 1 94 90 VAL B CA 1
ATOM 1884 C C . VAL B 1 90 ? 13.648 -8.789 -6.41 1 94 90 VAL B C 1
ATOM 1886 O O . VAL B 1 90 ? 13.391 -8.867 -5.207 1 94 90 VAL B O 1
ATOM 1889 N N . PRO B 1 91 ? 14.875 -8.859 -6.844 1 92.31 91 PRO B N 1
ATOM 1890 C CA . PRO B 1 91 ? 15.977 -9.164 -5.938 1 92.31 91 PRO B CA 1
ATOM 1891 C C . PRO B 1 91 ? 16.125 -8.148 -4.805 1 92.31 91 PRO B C 1
ATOM 1893 O O . PRO B 1 91 ? 16.016 -6.941 -5.039 1 92.31 91 PRO B O 1
ATOM 1896 N N . GLY B 1 92 ? 16.266 -8.625 -3.596 1 86.06 92 GLY B N 1
ATOM 1897 C CA . GLY B 1 92 ? 16.516 -7.754 -2.457 1 86.06 92 GLY B CA 1
ATOM 1898 C C . GLY B 1 92 ? 15.25 -7.332 -1.741 1 86.06 92 GLY B C 1
ATOM 1899 O O . GLY B 1 92 ? 15.305 -6.766 -0.648 1 86.06 92 GLY B O 1
ATOM 1900 N N . LEU B 1 93 ? 14.125 -7.555 -2.348 1 87.69 93 LEU B N 1
ATOM 1901 C CA . LEU B 1 93 ? 12.859 -7.25 -1.68 1 87.69 93 LEU B CA 1
ATOM 1902 C C . LEU B 1 93 ? 12.609 -8.219 -0.526 1 87.69 93 LEU B C 1
ATOM 1904 O O . LEU B 1 93 ? 12.68 -9.438 -0.704 1 87.69 93 LEU B O 1
ATOM 1908 N N . GLU B 1 94 ? 12.273 -7.66 0.597 1 84.69 94 GLU B N 1
ATOM 1909 C CA . GLU B 1 94 ? 12.148 -8.492 1.79 1 84.69 94 GLU B CA 1
ATOM 1910 C C . GLU B 1 94 ? 10.688 -8.844 2.066 1 84.69 94 GLU B C 1
ATOM 1912 O O . GLU B 1 94 ? 10.398 -9.781 2.812 1 84.69 94 GLU B O 1
ATOM 1917 N N . GLU B 1 95 ? 9.797 -8.211 1.4 1 85.12 95 GLU B N 1
ATOM 1918 C CA . GLU B 1 95 ? 8.375 -8.445 1.62 1 85.12 95 GLU B CA 1
ATOM 1919 C C . GLU B 1 95 ? 7.723 -9.055 0.383 1 85.12 95 GLU B C 1
ATOM 1921 O O . GLU B 1 95 ? 8.156 -8.812 -0.742 1 85.12 95 GLU B O 1
ATOM 1926 N N . ASN B 1 96 ? 6.723 -9.875 0.616 1 88.19 96 ASN B N 1
ATOM 1927 C CA . ASN B 1 96 ? 5.828 -10.305 -0.457 1 88.19 96 ASN B CA 1
ATOM 1928 C C . ASN B 1 96 ? 4.625 -9.375 -0.587 1 88.19 96 ASN B C 1
ATOM 1930 O O . ASN B 1 96 ? 3.891 -9.164 0.379 1 88.19 96 ASN B O 1
ATOM 1934 N N . LEU B 1 97 ? 4.441 -8.867 -1.785 1 90 97 LEU B N 1
ATOM 1935 C CA . LEU B 1 97 ? 3.439 -7.824 -1.965 1 90 97 LEU B CA 1
ATOM 1936 C C . LEU B 1 97 ? 2.369 -8.258 -2.959 1 90 97 LEU B C 1
ATOM 1938 O O . LEU B 1 97 ? 2.688 -8.727 -4.055 1 90 97 LEU B O 1
ATOM 1942 N N . LEU B 1 98 ? 1.18 -8.156 -2.525 1 91.62 98 LEU B N 1
ATOM 1943 C CA . LEU B 1 98 ? 0.042 -8.289 -3.43 1 91.62 98 LEU B CA 1
ATOM 1944 C C . LEU B 1 98 ? -0.545 -6.926 -3.773 1 91.62 98 LEU B C 1
ATOM 1946 O O . LEU B 1 98 ? -1.011 -6.203 -2.889 1 91.62 98 LEU B O 1
ATOM 1950 N N . SER B 1 99 ? -0.488 -6.652 -4.984 1 94.25 99 SER B N 1
ATOM 1951 C CA . SER B 1 99 ? -0.929 -5.352 -5.477 1 94.25 99 SER B CA 1
ATOM 1952 C C . SER B 1 99 ? -2.451 -5.25 -5.477 1 94.25 99 SER B C 1
ATOM 1954 O O . SER B 1 99 ? -3.127 -5.98 -6.203 1 94.25 99 SER B O 1
ATOM 1956 N N . VAL B 1 100 ? -2.977 -4.293 -4.805 1 94.62 100 VAL B N 1
ATOM 1957 C CA . VAL B 1 100 ? -4.414 -4.031 -4.793 1 94.62 100 VAL B CA 1
ATOM 1958 C C . VAL B 1 100 ? -4.879 -3.658 -6.199 1 94.62 100 VAL B C 1
ATOM 1960 O O . VAL B 1 100 ? -5.93 -4.113 -6.652 1 94.62 100 VAL B O 1
ATOM 1963 N N . GLY B 1 101 ? -4.051 -2.83 -6.875 1 94.56 101 GLY B N 1
ATOM 1964 C CA . GLY B 1 101 ? -4.387 -2.441 -8.234 1 94.56 101 GLY B CA 1
ATOM 1965 C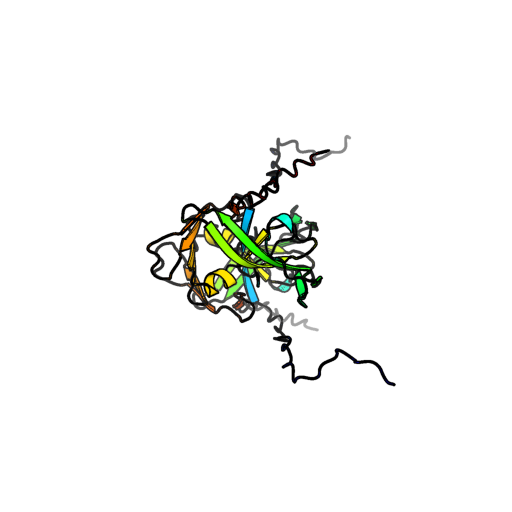 C . GLY B 1 101 ? -4.531 -3.623 -9.18 1 94.56 101 GLY B C 1
ATOM 1966 O O . GLY B 1 101 ? -5.488 -3.693 -9.953 1 94.56 101 GLY B O 1
ATOM 1967 N N . GLN B 1 102 ? -3.584 -4.574 -9.086 1 94.19 102 GLN B N 1
ATOM 1968 C CA . GLN B 1 102 ? -3.672 -5.754 -9.938 1 94.19 102 GLN B CA 1
ATOM 1969 C C . GLN B 1 102 ? -4.871 -6.617 -9.562 1 94.19 102 GLN B C 1
ATOM 1971 O O . GLN B 1 102 ? -5.551 -7.164 -10.43 1 94.19 102 GLN B O 1
ATOM 1976 N N . MET B 1 103 ? -5.121 -6.75 -8.32 1 91.62 103 MET B N 1
ATOM 1977 C CA . MET B 1 103 ? -6.293 -7.504 -7.883 1 91.62 103 MET B CA 1
ATOM 1978 C C . MET B 1 103 ? -7.57 -6.906 -8.453 1 91.62 103 MET B C 1
ATOM 1980 O O . MET B 1 103 ? -8.445 -7.633 -8.93 1 91.62 103 MET B O 1
ATOM 1984 N N . MET B 1 104 ? -7.598 -5.613 -8.445 1 93.94 104 MET B N 1
ATOM 1985 C CA . MET B 1 104 ? -8.766 -4.918 -8.984 1 93.94 104 MET B CA 1
ATOM 1986 C C . MET B 1 104 ? -8.922 -5.191 -10.477 1 93.94 104 MET B C 1
ATOM 1988 O O . MET B 1 104 ? -10.031 -5.395 -10.961 1 93.94 104 MET B O 1
ATOM 1992 N N . GLU B 1 105 ? -7.812 -5.164 -11.102 1 93.31 105 GLU B N 1
ATOM 1993 C CA . GLU B 1 105 ? -7.844 -5.422 -12.539 1 93.31 105 GLU B CA 1
ATOM 1994 C C . GLU B 1 105 ? -8.352 -6.828 -12.836 1 93.31 105 GLU B C 1
ATOM 1996 O O . GLU B 1 105 ? -8.875 -7.09 -13.922 1 93.31 105 GLU B O 1
ATOM 2001 N N . HIS B 1 106 ? -8.211 -7.699 -11.867 1 89.62 106 HIS B N 1
ATOM 2002 C CA . HIS B 1 106 ? -8.688 -9.07 -12.039 1 89.62 106 HIS B CA 1
ATOM 2003 C C . HIS B 1 106 ? -10.109 -9.227 -11.492 1 89.62 106 HIS B C 1
ATOM 2005 O O . HIS B 1 106 ? -10.578 -10.352 -11.305 1 89.62 106 HIS B O 1
ATOM 2011 N N . GLY B 1 107 ? -10.734 -8.156 -11.117 1 89.5 107 GLY B N 1
ATOM 2012 C CA . GLY B 1 107 ? -12.148 -8.164 -10.789 1 89.5 107 GLY B CA 1
ATOM 2013 C C . GLY B 1 107 ? -12.414 -8.172 -9.297 1 89.5 107 GLY B C 1
ATOM 2014 O O . GLY B 1 107 ? -13.57 -8.164 -8.867 1 89.5 107 GLY B O 1
ATOM 2015 N N . ASN B 1 108 ? -11.336 -8.133 -8.523 1 91.38 108 ASN B N 1
ATOM 2016 C CA . ASN B 1 108 ? -11.523 -8.141 -7.078 1 91.38 108 ASN B CA 1
ATOM 2017 C C . ASN B 1 108 ? -11.914 -6.762 -6.559 1 91.38 108 ASN B C 1
ATOM 2019 O O . ASN B 1 108 ? -11.617 -5.746 -7.188 1 91.38 108 ASN B O 1
ATOM 2023 N N . CYS B 1 109 ? -12.617 -6.828 -5.473 1 94.62 109 CYS B N 1
ATOM 2024 C CA . CYS B 1 109 ? -12.945 -5.641 -4.695 1 94.62 109 CYS B CA 1
ATOM 2025 C C . CYS B 1 109 ? -12.445 -5.77 -3.26 1 94.62 109 CYS B C 1
ATOM 2027 O O . CYS B 1 109 ? -12.57 -6.836 -2.652 1 94.62 109 CYS B O 1
ATOM 2029 N N . LEU B 1 110 ? -11.859 -4.742 -2.756 1 94.81 110 LEU B N 1
ATOM 2030 C CA . LEU B 1 110 ? -11.328 -4.77 -1.4 1 94.81 110 LEU B CA 1
ATOM 2031 C C . LEU B 1 110 ? -11.945 -3.662 -0.552 1 94.81 110 LEU B C 1
ATOM 2033 O O . LEU B 1 110 ? -12.016 -2.51 -0.984 1 94.81 110 LEU B O 1
ATOM 2037 N N . ILE B 1 111 ? -12.391 -4.043 0.63 1 95.44 111 ILE B N 1
ATOM 2038 C CA . ILE B 1 111 ? -12.93 -3.082 1.585 1 95.44 111 ILE B CA 1
ATOM 2039 C C . ILE B 1 111 ? -12.047 -3.043 2.832 1 95.44 111 ILE B C 1
ATOM 2041 O O . ILE B 1 111 ? -11.875 -4.055 3.512 1 95.44 111 ILE B O 1
ATOM 2045 N N . PHE B 1 112 ? -11.477 -1.896 3.039 1 95.69 112 PHE B N 1
ATOM 2046 C CA . PHE B 1 112 ? -10.727 -1.633 4.262 1 95.69 112 PHE B CA 1
ATOM 2047 C C . PHE B 1 112 ? -11.586 -0.901 5.281 1 95.69 112 PHE B C 1
ATOM 2049 O O . PHE B 1 112 ? -12.039 0.22 5.031 1 95.69 112 PHE B O 1
ATOM 2056 N N . GLY B 1 113 ? -11.82 -1.526 6.328 1 94.31 113 GLY B N 1
ATOM 2057 C CA . GLY B 1 113 ? -12.648 -0.941 7.371 1 94.31 113 GLY B CA 1
ATOM 2058 C C . GLY B 1 113 ? -12.805 -1.84 8.586 1 94.31 113 GLY B C 1
ATOM 2059 O O . GLY B 1 113 ? -12.648 -3.059 8.484 1 94.31 113 GLY B O 1
ATOM 2060 N N . LYS B 1 114 ? -13.055 -1.193 9.688 1 91.81 114 LYS B N 1
ATOM 2061 C CA . LYS B 1 114 ? -13.305 -1.895 10.945 1 91.81 114 LYS B CA 1
ATOM 2062 C C . LYS B 1 114 ? -12.125 -2.773 11.336 1 91.81 114 LYS B C 1
ATOM 2064 O O . LYS B 1 114 ? -12.305 -3.924 11.742 1 91.81 114 LYS B O 1
ATOM 2069 N N . GLY B 1 115 ? -10.961 -2.299 11.055 1 92.94 115 GLY B N 1
ATOM 2070 C CA . GLY B 1 115 ? -9.742 -2.967 11.492 1 92.94 115 GLY B CA 1
ATOM 2071 C C . GLY B 1 115 ? -9.375 -4.16 10.633 1 92.94 115 GLY B C 1
ATOM 2072 O O . GLY B 1 115 ? -8.539 -4.98 11.023 1 92.94 115 GLY B O 1
ATOM 2073 N N . MET B 1 116 ? -10.039 -4.266 9.461 1 94.94 116 MET B N 1
ATOM 2074 C CA . MET B 1 116 ? -9.758 -5.414 8.602 1 94.94 116 MET B CA 1
ATOM 2075 C C . MET B 1 116 ? -9.852 -5.027 7.129 1 94.94 116 MET B C 1
ATOM 2077 O O . MET B 1 116 ? -10.375 -3.963 6.793 1 94.94 116 MET B O 1
ATOM 2081 N N . VAL B 1 117 ? -9.32 -5.922 6.32 1 93.62 117 VAL B N 1
ATOM 2082 C CA . VAL B 1 117 ? -9.602 -5.852 4.891 1 93.62 117 VAL B CA 1
ATOM 2083 C C . VAL B 1 117 ? -10.398 -7.082 4.461 1 93.62 117 VAL B C 1
ATOM 2085 O O . VAL B 1 117 ? -10.109 -8.195 4.895 1 93.62 117 VAL B O 1
ATOM 2088 N N . THR B 1 118 ? -11.445 -6.836 3.727 1 93.25 118 THR B N 1
ATOM 2089 C CA . THR B 1 118 ? -12.258 -7.883 3.117 1 93.25 118 THR B CA 1
ATOM 2090 C C . THR B 1 118 ? -12.117 -7.863 1.599 1 93.25 118 THR B C 1
ATOM 2092 O O . THR B 1 118 ? -12.273 -6.816 0.968 1 93.25 118 THR B O 1
ATOM 2095 N N . ILE B 1 119 ? -11.773 -9.008 1.062 1 90.88 119 ILE B N 1
ATOM 2096 C CA . ILE B 1 119 ? -11.57 -9.133 -0.376 1 90.88 119 ILE B CA 1
ATOM 2097 C C . ILE B 1 119 ? -12.727 -9.906 -0.996 1 90.88 119 ILE B C 1
ATOM 2099 O O . ILE B 1 119 ? -13.109 -10.977 -0.502 1 90.88 119 ILE B O 1
ATOM 2103 N N . PHE B 1 120 ? -13.266 -9.312 -2.016 1 91.31 120 PHE B N 1
ATOM 2104 C CA . PHE B 1 120 ? -14.375 -9.922 -2.74 1 91.31 120 PHE B CA 1
ATOM 2105 C C . PHE B 1 120 ? -13.945 -10.305 -4.152 1 91.31 120 PHE B C 1
ATOM 2107 O O . PHE B 1 120 ? -13.102 -9.648 -4.754 1 91.31 120 PHE B O 1
ATOM 2114 N N . ASP B 1 121 ? -14.57 -11.352 -4.648 1 85.69 121 ASP B N 1
ATOM 2115 C CA . ASP B 1 121 ? -14.234 -11.859 -5.977 1 85.69 121 ASP B CA 1
ATOM 2116 C C . ASP B 1 121 ? -14.883 -11.008 -7.07 1 85.69 121 ASP B C 1
ATOM 2118 O O . ASP B 1 121 ? -14.484 -11.07 -8.234 1 85.69 121 ASP B O 1
ATOM 2122 N N . ASP B 1 122 ? -15.914 -10.289 -6.695 1 85.12 122 ASP B N 1
ATOM 2123 C CA . ASP B 1 122 ? -16.578 -9.43 -7.676 1 85.12 122 ASP B CA 1
ATOM 2124 C C . ASP B 1 122 ? -17.219 -8.219 -7.004 1 85.12 122 ASP B C 1
ATOM 2126 O O . ASP B 1 122 ? -17.062 -8.023 -5.793 1 85.12 122 ASP B O 1
ATOM 2130 N N . TRP B 1 123 ? -17.922 -7.484 -7.77 1 84.31 123 TRP B N 1
ATOM 2131 C CA . TRP B 1 123 ? -18.406 -6.188 -7.32 1 84.31 123 TRP B CA 1
ATOM 2132 C C . TRP B 1 123 ? -19.766 -6.328 -6.625 1 84.31 123 TRP B C 1
ATOM 2134 O O . TRP B 1 123 ? -20.328 -5.336 -6.16 1 84.31 123 TRP B O 1
ATOM 2144 N N . SER B 1 124 ? -20.234 -7.516 -6.449 1 82.56 124 SER B N 1
ATOM 2145 C CA . SER B 1 124 ? -21.484 -7.707 -5.738 1 82.56 124 SER B CA 1
ATOM 2146 C C . SER B 1 124 ? -21.281 -7.641 -4.23 1 82.56 124 SER B C 1
ATOM 2148 O O . SER B 1 124 ? -22.25 -7.434 -3.479 1 82.56 124 SER B O 1
ATOM 2150 N N . LEU B 1 125 ? -20.109 -7.758 -3.809 1 82.38 125 LEU B N 1
ATOM 2151 C CA . LEU B 1 125 ? -19.703 -7.707 -2.408 1 82.38 125 LEU B CA 1
ATOM 2152 C C . LEU B 1 125 ? -20.438 -8.766 -1.594 1 82.38 125 LEU B C 1
ATOM 2154 O O . LEU B 1 125 ? -20.594 -8.633 -0.378 1 82.38 125 LEU B O 1
ATOM 2158 N N . GLN B 1 126 ? -20.969 -9.797 -2.162 1 83.81 126 GLN B N 1
ATOM 2159 C CA . GLN B 1 126 ? -21.766 -10.812 -1.479 1 83.81 126 GLN B CA 1
ATOM 2160 C C . GLN B 1 126 ? -20.891 -11.977 -1.013 1 83.81 126 GLN B C 1
ATOM 2162 O O . GLN B 1 126 ? -21.172 -12.594 0.017 1 83.81 126 GLN B O 1
ATOM 2167 N N . ASN B 1 127 ? -19.812 -12.234 -1.722 1 81.44 127 ASN B N 1
ATOM 2168 C CA . ASN B 1 127 ? -19.016 -13.406 -1.397 1 81.44 127 ASN B CA 1
ATOM 2169 C C . ASN B 1 127 ? -17.547 -13.039 -1.159 1 81.44 127 ASN B C 1
ATOM 2171 O O . ASN B 1 127 ? -16.75 -13.016 -2.096 1 81.44 127 ASN B O 1
ATOM 2175 N N . PRO B 1 128 ? -17.297 -12.859 0.207 1 86.94 128 PRO B N 1
ATOM 2176 C CA . PRO B 1 128 ? -15.891 -12.578 0.487 1 86.94 128 PRO B CA 1
ATOM 2177 C C . PRO B 1 128 ? -15 -13.805 0.295 1 86.94 128 PRO B C 1
ATOM 2179 O O . PRO B 1 128 ? -15.391 -14.914 0.647 1 86.94 128 PRO B O 1
ATOM 2182 N N . ILE B 1 129 ? -13.898 -13.57 -0.314 1 82.94 129 ILE B N 1
ATOM 2183 C CA . ILE B 1 129 ? -12.984 -14.688 -0.543 1 82.94 129 ILE B CA 1
ATOM 2184 C C . ILE B 1 129 ? -11.867 -14.656 0.495 1 82.94 129 ILE B C 1
ATOM 2186 O O . ILE B 1 129 ? -11.172 -15.656 0.693 1 82.94 129 ILE B O 1
ATOM 2190 N N . ALA B 1 130 ? -11.648 -13.508 1.149 1 84.31 130 ALA B N 1
ATOM 2191 C CA . ALA B 1 130 ? -10.641 -13.406 2.201 1 84.31 130 ALA B CA 1
ATOM 2192 C C . ALA B 1 130 ? -10.961 -12.266 3.166 1 84.31 130 ALA B C 1
ATOM 2194 O O . ALA B 1 130 ? -11.562 -11.266 2.773 1 84.31 130 ALA B O 1
ATOM 2195 N N . LYS B 1 131 ? -10.68 -12.531 4.387 1 88.69 131 LYS B N 1
ATOM 2196 C CA . LYS B 1 131 ? -10.734 -11.523 5.441 1 88.69 131 LYS B CA 1
ATOM 2197 C C . LYS B 1 131 ? -9.438 -11.492 6.238 1 88.69 131 LYS B C 1
ATOM 2199 O O . LYS B 1 131 ? -8.984 -12.523 6.738 1 88.69 131 LYS B O 1
ATOM 2204 N N . VAL B 1 132 ? -8.867 -10.344 6.23 1 89.62 132 VAL B N 1
ATOM 2205 C CA . VAL B 1 132 ? -7.574 -10.227 6.895 1 89.62 132 VAL B CA 1
ATOM 2206 C C . VAL B 1 132 ? -7.645 -9.156 7.977 1 89.62 132 VAL B C 1
ATOM 2208 O O . VAL B 1 132 ? -8.055 -8.023 7.715 1 89.62 132 VAL B O 1
ATOM 2211 N N . GLN B 1 133 ? -7.207 -9.57 9.117 1 92 133 GLN B N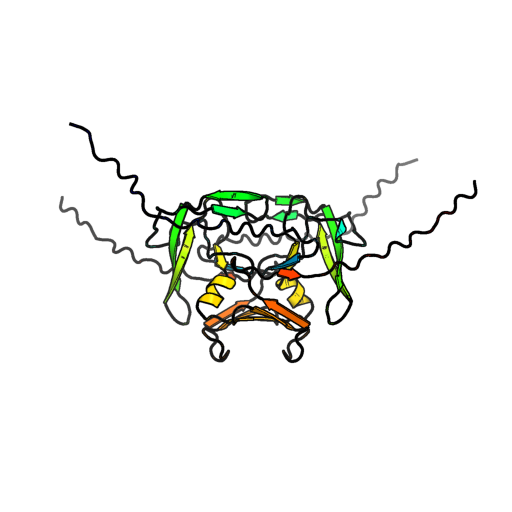 1
ATOM 2212 C CA . GLN B 1 133 ? -7.164 -8.625 10.227 1 92 133 GLN B CA 1
ATOM 2213 C C . GLN B 1 133 ? -5.93 -7.727 10.141 1 92 133 GLN B C 1
ATOM 2215 O O . GLN B 1 133 ? -4.832 -8.203 9.844 1 92 133 GLN B O 1
ATOM 2220 N N . MET B 1 134 ? -6.117 -6.449 10.406 1 93.88 134 MET B N 1
ATOM 2221 C CA . MET B 1 134 ? -4.996 -5.516 10.461 1 93.88 134 MET B CA 1
ATOM 2222 C C . MET B 1 134 ? -4.09 -5.828 11.648 1 93.88 134 MET B C 1
ATOM 2224 O O . MET B 1 134 ? -4.57 -6.098 12.75 1 93.88 134 MET B O 1
ATOM 2228 N N . THR B 1 135 ? -2.793 -5.766 11.438 1 92.44 135 THR B N 1
ATOM 2229 C CA . THR B 1 135 ? -1.827 -5.988 12.5 1 92.44 135 THR B CA 1
ATOM 2230 C C . THR B 1 135 ? -1.567 -4.699 13.273 1 92.44 135 THR B C 1
ATOM 2232 O O . THR B 1 135 ? -2.041 -3.629 12.883 1 92.44 135 THR B O 1
ATOM 2235 N N . SER B 1 136 ? -0.822 -4.809 14.344 1 90.5 136 SER B N 1
ATOM 2236 C CA . SER B 1 136 ? -0.532 -3.66 15.195 1 90.5 136 SER B CA 1
ATOM 2237 C C . SER B 1 136 ? 0.264 -2.602 14.438 1 90.5 136 SER B C 1
ATOM 2239 O O . SER B 1 136 ? 0.162 -1.41 14.742 1 90.5 136 SER B O 1
ATOM 2241 N N . ASN B 1 137 ? 1.032 -3.062 13.438 1 87.94 137 ASN B N 1
ATOM 2242 C CA . ASN B 1 137 ? 1.806 -2.115 12.641 1 87.94 137 ASN B CA 1
ATOM 2243 C C . ASN B 1 137 ? 1.039 -1.674 11.398 1 87.94 137 ASN B C 1
ATOM 2245 O O . ASN B 1 137 ? 1.631 -1.147 10.453 1 87.94 137 ASN B O 1
ATOM 2249 N N . ARG B 1 138 ? -0.266 -2.012 11.312 1 91.75 138 ARG B N 1
ATOM 2250 C CA . ARG B 1 138 ? -1.222 -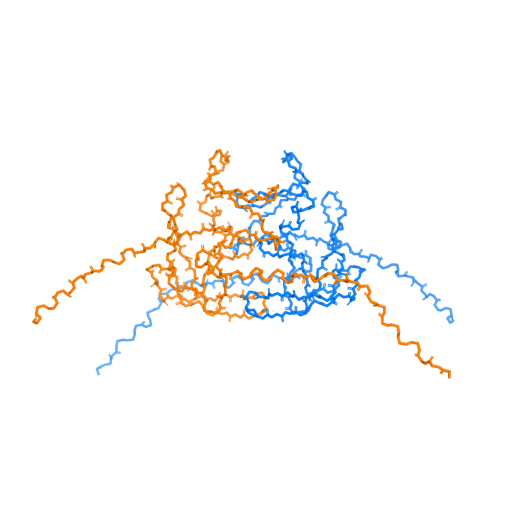1.526 10.32 1 91.75 138 ARG B CA 1
ATOM 2251 C C . ARG B 1 138 ? -0.982 -2.176 8.961 1 91.75 138 ARG B C 1
ATOM 2253 O O . ARG B 1 138 ? -1.14 -1.532 7.926 1 91.75 138 ARG B O 1
ATOM 2260 N N . CYS B 1 139 ? -0.496 -3.389 9.023 1 90.44 139 CYS B N 1
ATOM 2261 C CA . CYS B 1 139 ? -0.361 -4.191 7.812 1 90.44 139 CYS B CA 1
ATOM 2262 C C . CYS B 1 139 ? -1.487 -5.211 7.707 1 90.44 139 CYS B C 1
ATOM 2264 O O . CYS B 1 139 ? -2.254 -5.395 8.648 1 90.44 139 CYS B O 1
ATOM 2266 N N . PHE B 1 140 ? -1.6 -5.805 6.535 1 91.06 140 PHE B N 1
ATOM 2267 C CA . PHE B 1 140 ? -2.65 -6.77 6.234 1 91.06 140 PHE B CA 1
ATOM 2268 C C . PHE B 1 140 ? -2.066 -8.039 5.621 1 91.06 140 PHE B C 1
ATOM 2270 O O . PHE B 1 140 ? -2.094 -8.211 4.402 1 91.06 140 PHE B O 1
ATOM 2277 N N . PRO B 1 141 ? -1.594 -8.883 6.48 1 88 141 PRO B N 1
ATOM 2278 C CA . PRO B 1 141 ? -0.935 -10.102 6.004 1 88 141 PRO B CA 1
ATOM 2279 C C . PRO B 1 141 ? -1.927 -11.156 5.531 1 88 141 PRO B C 1
ATOM 2281 O O . PRO B 1 141 ? -2.73 -11.656 6.324 1 88 141 PRO B O 1
ATOM 2284 N N . LEU B 1 142 ? -1.918 -11.312 4.297 1 81.62 142 LEU B N 1
ATOM 2285 C CA . LEU B 1 142 ? -2.668 -12.438 3.758 1 81.62 142 LEU B CA 1
ATOM 2286 C C . LEU B 1 142 ? -1.847 -13.727 3.832 1 81.62 142 LEU B C 1
ATOM 2288 O O . LEU B 1 142 ? -0.767 -13.812 3.242 1 81.62 142 LEU B O 1
ATOM 2292 N N . THR B 1 143 ? -2.129 -14.523 4.852 1 69.81 143 THR B N 1
ATOM 2293 C CA . THR B 1 143 ? -1.4 -15.773 5.016 1 69.81 143 THR B CA 1
ATOM 2294 C C . THR B 1 143 ? -1.786 -16.766 3.924 1 69.81 143 THR B C 1
ATOM 2296 O O . THR B 1 143 ? -2.971 -16.969 3.641 1 69.81 143 THR B O 1
ATOM 2299 N N . MET B 1 144 ? -0.777 -16.969 3.027 1 59.41 144 MET B N 1
ATOM 2300 C CA . MET B 1 144 ? -1.01 -17.953 1.98 1 59.41 144 MET B CA 1
ATOM 2301 C C . MET B 1 144 ? -0.13 -19.188 2.189 1 59.41 144 MET B C 1
ATOM 2303 O O . MET B 1 144 ? 1.025 -19.062 2.6 1 59.41 144 MET B O 1
ATOM 2307 N N . GLU B 1 145 ? -0.745 -20.297 2.611 1 57.44 145 GLU B N 1
ATOM 2308 C CA . GLU B 1 145 ? 0.106 -21.484 2.578 1 57.44 145 GLU B CA 1
ATOM 2309 C C . GLU B 1 145 ? 0.557 -21.797 1.156 1 57.44 145 GLU B C 1
ATOM 2311 O O . GLU B 1 145 ? -0.272 -21.969 0.258 1 57.44 145 GLU B O 1
ATOM 2316 N N . PRO B 1 146 ? 1.838 -21.516 0.887 1 56.34 146 PRO B N 1
ATOM 2317 C CA . PRO B 1 146 ? 2.266 -21.906 -0.458 1 56.34 146 PRO B CA 1
ATOM 2318 C C . PRO B 1 146 ? 1.873 -23.344 -0.81 1 56.34 146 PRO B C 1
ATOM 2320 O O . PRO B 1 146 ? 1.823 -24.203 0.07 1 56.34 146 PRO B O 1
ATOM 2323 N N . ALA B 1 147 ? 1.231 -23.5 -1.964 1 49.53 147 ALA B N 1
ATOM 2324 C CA . ALA B 1 147 ? 0.949 -24.875 -2.395 1 49.53 147 ALA B CA 1
ATOM 2325 C C . ALA B 1 147 ? 2.215 -25.719 -2.383 1 49.53 147 ALA B C 1
ATOM 2327 O O . ALA B 1 147 ? 3.273 -25.281 -2.84 1 49.53 147 ALA B O 1
ATOM 2328 N N . THR B 1 148 ? 2.588 -26.344 -1.308 1 46.03 148 THR B N 1
ATOM 2329 C CA . THR B 1 148 ? 3.668 -27.312 -1.433 1 46.03 148 THR B CA 1
ATOM 2330 C C . THR B 1 148 ? 3.645 -27.969 -2.809 1 46.03 148 THR B C 1
ATOM 2332 O O . THR B 1 148 ? 2.621 -28.516 -3.227 1 46.03 148 THR B O 1
ATOM 2335 N N . GLN B 1 149 ? 4.246 -27.422 -3.756 1 42.66 149 GLN B N 1
ATOM 2336 C CA . GLN B 1 149 ? 4.465 -28.297 -4.906 1 42.66 149 GLN B CA 1
ATOM 2337 C C . GLN B 1 149 ? 4.887 -29.688 -4.461 1 42.66 149 GLN B C 1
ATOM 2339 O O . GLN B 1 149 ? 5.836 -29.844 -3.691 1 42.66 149 GLN B O 1
ATOM 2344 N N . LEU B 1 150 ? 4.059 -30.578 -4.105 1 36.34 150 LEU B N 1
ATOM 2345 C CA . LEU B 1 150 ? 4.453 -31.984 -4.191 1 36.34 150 LEU B CA 1
ATOM 2346 C C . LEU B 1 150 ? 5.395 -32.219 -5.371 1 36.34 150 LEU B C 1
ATOM 2348 O O . LEU B 1 150 ? 4.992 -32.062 -6.527 1 36.34 150 LEU B O 1
ATOM 2352 N N . VAL B 1 151 ? 6.609 -31.609 -5.41 1 35.81 151 VAL B N 1
ATOM 2353 C CA . VAL B 1 151 ? 7.566 -32.281 -6.277 1 35.81 151 VAL B CA 1
ATOM 2354 C C . VAL B 1 151 ? 7.359 -33.812 -6.195 1 35.81 151 VAL B C 1
ATOM 2356 O O . VAL B 1 151 ? 7.262 -34.344 -5.102 1 35.81 151 VAL B O 1
ATOM 2359 N N . LEU B 1 152 ? 6.871 -34.375 -7.199 1 32.62 152 LEU B N 1
ATOM 2360 C CA . LEU B 1 152 ? 7.039 -35.781 -7.477 1 32.62 152 LEU B CA 1
ATOM 2361 C C . LEU B 1 152 ? 8.453 -36.25 -7.137 1 32.62 152 LEU B C 1
ATOM 2363 O O . LEU B 1 152 ? 9.422 -35.781 -7.746 1 32.62 152 LEU B O 1
ATOM 2367 N N . LYS B 1 153 ? 8.844 -36.438 -5.879 1 31.94 153 LYS B N 1
ATOM 2368 C CA . LYS B 1 153 ? 9.93 -37.406 -5.652 1 31.94 153 LYS B CA 1
ATOM 2369 C C . LYS B 1 153 ? 9.875 -38.562 -6.648 1 31.94 153 LYS B C 1
ATOM 2371 O O . LYS B 1 153 ? 8.961 -39.375 -6.602 1 31.94 153 LYS B O 1
ATOM 2376 N N . ALA B 1 154 ? 10.211 -38.344 -7.848 1 30.62 154 ALA B N 1
ATOM 2377 C CA . ALA B 1 154 ? 10.68 -39.562 -8.547 1 30.62 154 ALA B CA 1
ATOM 2378 C C . ALA B 1 154 ? 11.727 -40.281 -7.73 1 30.62 154 ALA B C 1
ATOM 2380 O O . ALA B 1 154 ? 12.727 -39.719 -7.305 1 30.62 154 ALA B O 1
ATOM 2381 N N . SER B 1 155 ? 11.336 -41.25 -6.992 1 31.27 155 SER B N 1
ATOM 2382 C CA . SER B 1 155 ? 12.117 -42.438 -6.637 1 31.27 155 SER B CA 1
ATOM 2383 C C . SER B 1 155 ? 13.039 -42.844 -7.777 1 31.27 155 S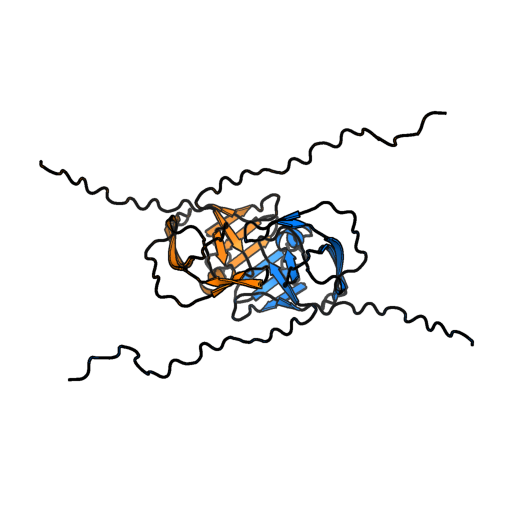ER B C 1
ATOM 2385 O O . SER B 1 155 ? 12.57 -43.406 -8.789 1 31.27 155 SER B O 1
ATOM 2387 N N . VAL B 1 156 ? 14.031 -42.125 -8.18 1 28.86 156 VAL B N 1
ATOM 2388 C CA . VAL B 1 156 ? 15.164 -42.75 -8.852 1 28.86 156 VAL B CA 1
ATOM 2389 C C . VAL B 1 156 ? 15.773 -43.812 -7.945 1 28.86 156 VAL B C 1
ATOM 2391 O O . VAL B 1 156 ? 16.328 -43.5 -6.891 1 28.86 156 VAL B O 1
ATOM 2394 N N . THR B 1 157 ? 15.078 -44.969 -7.816 1 27.86 157 THR B N 1
ATOM 2395 C CA . THR B 1 157 ? 15.641 -46.312 -7.723 1 27.86 157 THR B CA 1
ATOM 2396 C C . THR B 1 157 ? 16.766 -46.5 -8.742 1 27.86 157 THR B C 1
ATOM 2398 O O . THR B 1 157 ? 16.516 -46.5 -9.953 1 27.86 157 THR B O 1
ATOM 2401 N N . LEU B 1 158 ? 17.844 -45.781 -8.617 1 23.73 158 LEU B N 1
ATOM 2402 C CA . LEU B 1 158 ? 19.094 -46.312 -9.133 1 23.73 158 LEU B CA 1
ATOM 2403 C C . LEU B 1 158 ? 19.344 -47.719 -8.602 1 23.73 158 LEU B C 1
ATOM 2405 O O . LEU B 1 158 ? 19.438 -47.938 -7.387 1 23.73 158 LEU B O 1
ATOM 2409 N N . SER B 1 159 ? 18.766 -48.656 -9.367 1 26.42 159 SER B N 1
ATOM 2410 C CA . SER B 1 159 ? 19.234 -50.031 -9.555 1 26.42 159 SER B CA 1
ATOM 2411 C C . SER B 1 159 ? 20.719 -50.094 -9.852 1 26.42 159 SER B C 1
ATOM 2413 O O . SER B 1 159 ? 21.172 -49.625 -10.898 1 26.42 159 SER B O 1
ATOM 2415 N N . LEU B 1 160 ? 21.594 -49.375 -8.969 1 23.17 160 LEU B N 1
ATOM 2416 C CA . LEU B 1 160 ? 22.812 -50.156 -8.969 1 23.17 160 LEU B CA 1
ATOM 2417 C C . LEU B 1 160 ? 22.672 -51.375 -8.055 1 23.17 160 LEU B C 1
ATOM 2419 O O . LEU B 1 160 ? 21.984 -51.312 -7.043 1 23.17 160 LEU B O 1
#

Organism: Prunus dulcis (NCBI:txid3755)

pLDDT: mean 72.45, std 27.11, range [16.45, 97.81]

InterPro domains:
  IPR054722 Retrovirus-related Pol polyprotein from transposon TNT 1-94-like, beta-barrel domain [PF22936] (33-107)

Sequence (320 aa):
MASVGMRENQNAEGVKSLDTYSETVMGINLCRSGCSNHMTGDERLLVDIRRDVNSKVKMGTSETVQVAGKGTLVIDTKAGRKHIQEVMLVPGLEENLLSVGQMMEHGNCLIFGKGMVTIFDDWSLQNPIAKVQMTSNRCFPLTMEPATQLVLKASVTLSLMASVGMRENQNAEGVKSLDTYSETVMGINLCRSGCSNHMTGDERLLVDIRRDVNSKVKMGTSETVQVAGKGTLVIDTKAGRKHIQEVMLVPGLEENLLSVGQMMEHGNCLIFGKGMVTIFDDWSLQNPIAKVQMTSNRCFPLTMEPATQLVLKASVTLSL

Radius of gyration: 24.01 Å; Cα contacts (8 Å, |Δi|>4): 652; chains: 2; bounding box: 54×104×93 Å

Foldseek 3Di:
DDDDPPPDDDPPPPPPPPCPVPVVPPAWAWEDEPDPFFEDQDPVQFDPWDQPDADWDQDPPNDIFGFRTWGWGWFQFPVGIDIDGRYTHTHPDPHGYDYPVVLVVQAKDWDDDPQWIWIDNHDVPPDTRDIFGQDPVRITIDGTDGPPPPPPPPPPPPPD/DDDCPVPPDDPPPPPPPCCPVPPVPPAWAWEDEPDPFFEDQDPVQFDPWDQPDADWDQDPPRDIFGFRTWGWGWFQFPVGIDIDGRYTHTHPDSHGYDYPVVLVVQAKDWDDDPQWIWIDNHDVPPDTRDIFGQDPVRITIDGTDGPPPPPPPPPPPPPD

Nearest PDB structures (foldseek):
  5hiy-assembly1_B  TM=4.974E-01  e=1.113E+00  Porcine epidemic diarrhea virus CV777
  2zf3-assembly3_F  TM=2.375E-01  e=2.885E+00  Chromobacterium violaceum
  4qq1-assembly1_A  TM=2.115E-01  e=3.227E+00  Neisseria meningitidis serogroup B
  4qq1-assembly3_C  TM=1.821E-01  e=9.360E+00  Neisseria meningitidis serogroup B
  5hiy-assembly1_B  TM=5.035E-01  e=1.190E+00  Porcine epidemic diarrhea virus CV777

Secondary structure (DSSP, 8-state):
-------------------------TTEEEEETT-SS-EES-GGGEEEEE-----EEE-SSS-EEE--EEEEEEEEETTEEEEEEEEEE-TT--SEEEEHHHHHHTT-EEEEETTEEEEESSTT--SEEEEEEPPTTS--EEE-EE--------------/-------------------------TTEEEEETT-SS-EES-GGGEEEEE-----EEE-SSS-EEE--EEEEEEEEETTEEEEEEEEEE-TT--SEEEEHHHHHHTT-EEEEETTEEEEESSTT--SEEEEEEPPTTS--EEE-EE--------------

Solvent-accessible surface area (backbone atoms only — not comparable to full-atom values): 18170 Å² total; per-residue (Å²): 141,90,87,90,82,89,77,77,73,77,86,70,75,72,75,65,67,75,66,65,70,60,61,76,51,81,41,45,27,30,47,20,34,51,32,58,48,29,33,27,37,56,68,86,59,42,44,81,66,43,56,91,51,94,48,70,45,75,43,76,50,92,47,72,45,63,37,60,22,34,17,29,36,44,29,43,50,95,87,39,79,39,77,42,69,69,24,33,32,32,77,73,38,76,57,34,36,36,14,44,37,49,41,34,76,70,41,25,22,37,39,38,37,91,63,25,38,39,32,16,65,36,88,77,69,78,55,70,68,45,76,28,61,47,43,98,63,24,30,35,55,41,77,24,52,56,55,72,71,74,68,75,74,69,78,75,74,75,82,120,142,84,84,84,76,89,62,87,72,79,83,73,74,74,76,67,66,77,66,66,68,63,61,76,52,80,41,45,28,30,47,20,35,51,32,59,49,31,32,27,37,57,70,86,58,42,44,80,67,44,56,91,52,92,48,71,44,78,42,75,63,84,42,70,43,65,36,59,21,34,17,28,36,41,30,43,49,95,86,40,80,42,77,43,66,69,24,33,31,31,75,73,38,77,56,34,36,36,14,44,37,49,42,32,74,71,42,23,22,38,40,39,38,91,65,26,38,39,33,17,66,36,89,77,69,77,56,69,66,45,77,28,61,48,45,98,63,25,28,35,55,41,77,23,52,57,56,71,70,76,66,76,75,70,78,76,75,71,84,118